Protein AF-A0A0D7K8J4-F1 (afdb_monomer)

Foldseek 3Di:
DDDDQADQDPVRDGHDGHCCVVDPVNCVVVVVLQVVQVVVVVVCVVVVHPDHDDSDDLPDDDPPDQRADDDDPPDDPVSVVVSVVVSVVSVVVVVVVVVVVVVVVVVVVVVVVVVVVVVVVVPPDDDDDDDDDDDDDDDPPPDPPDPPPPPPPLDADDQDPLLVVLQVVLVVLVVVLVVLVVVLVVLVVVLVVLVVVDDDPVSVVCVVVVHCVVVNVVSVVSNVVSVVVNVVSVVSNVVSVCSNPPPVSVVSPVVNVVSVVSNVVSVVVVVVVVVVVVVVVVVVVVVVVVVVVVVVVVVVVPDPPVPDPPDDPDDDDDDDDDDDDDDD

pLDDT: mean 75.07, std 19.04, range [29.12, 97.19]

Mean predicted aligned error: 21.55 Å

Nearest PDB structures (foldseek):
  8v8i-assembly2_D  TM=3.110E-01  e=3.290E+00  Homo sapiens
  7nyw-assembly1_B  TM=2.814E-01  e=3.111E+00  Photorhabdus thracensis
  8tsb-assembly1_B  TM=3.064E-01  e=8.032E+00  Homo sapiens

Radius of gyration: 43.73 Å; Cα contacts (8 Å, |Δi|>4): 121; chains: 1; bounding box: 112×52×141 Å

Solvent-accessible surface area (backbone atoms only — not comparable to full-atom values): 20068 Å² total; per-residue (Å²): 140,89,79,76,59,38,49,65,51,96,84,70,46,78,52,65,76,52,58,63,77,74,43,85,84,69,45,47,66,54,53,51,40,44,53,52,26,48,57,51,33,58,50,24,56,76,66,73,43,96,64,79,64,75,67,72,59,90,84,61,83,54,89,97,59,83,92,61,78,85,74,62,90,85,55,54,73,67,60,47,51,54,52,49,54,51,38,51,50,51,53,54,51,51,53,49,52,53,55,50,51,52,50,50,55,50,50,53,50,50,48,53,52,49,53,53,52,55,57,58,69,68,76,72,81,82,89,84,88,88,84,86,86,89,82,91,79,93,71,81,80,74,73,80,72,70,78,72,75,73,74,67,90,67,75,69,66,82,83,54,68,67,21,53,53,35,38,50,54,47,55,52,46,52,52,52,53,53,55,46,48,59,52,48,52,54,50,50,52,52,47,53,52,48,63,75,66,56,81,49,72,67,58,55,54,37,23,77,75,66,50,61,36,74,60,52,53,52,49,54,50,51,51,51,55,45,53,55,50,53,54,51,50,53,52,49,51,53,52,46,50,52,65,74,64,31,65,68,47,51,51,31,31,52,51,41,50,52,41,53,52,50,41,49,53,41,52,52,50,53,50,52,51,52,52,52,51,51,56,49,54,51,51,54,49,53,52,50,54,50,51,52,48,53,51,51,53,54,55,70,64,53,69,85,66,84,80,70,79,94,76,82,92,74,89,80,84,90,82,80,88,77,91,76,91,79,89,132

Organism: NCBI:txid80878

Structure (mmCIF, N/CA/C/O backbone):
data_AF-A0A0D7K8J4-F1
#
_entry.id   AF-A0A0D7K8J4-F1
#
loop_
_atom_site.group_PDB
_atom_site.id
_atom_site.type_symbol
_atom_site.label_atom_id
_atom_site.label_alt_id
_atom_site.label_comp_id
_atom_site.label_asym_id
_atom_site.label_entity_id
_atom_site.label_seq_id
_atom_site.pdbx_PDB_ins_code
_atom_site.Cartn_x
_atom_site.Cartn_y
_atom_site.Cartn_z
_atom_site.occupancy
_atom_site.B_iso_or_equiv
_atom_site.auth_seq_id
_atom_site.auth_comp_id
_atom_site.auth_asym_id
_atom_site.auth_atom_id
_atom_site.pdbx_PDB_model_num
ATOM 1 N N . MET A 1 1 ? -28.763 -17.098 -3.602 1.00 65.25 1 MET A N 1
ATOM 2 C CA . MET A 1 1 ? -29.305 -18.442 -3.880 1.00 65.25 1 MET A CA 1
ATOM 3 C C . MET A 1 1 ? -29.470 -19.141 -2.540 1.00 65.25 1 MET A C 1
ATOM 5 O O . MET A 1 1 ? -28.524 -19.111 -1.764 1.00 65.25 1 MET A O 1
ATOM 9 N N . MET A 1 2 ? -30.666 -19.636 -2.218 1.00 73.56 2 MET A N 1
ATOM 10 C CA . MET A 1 2 ? -30.912 -20.382 -0.978 1.00 73.56 2 MET A CA 1
ATOM 11 C C . MET A 1 2 ? -31.016 -21.869 -1.315 1.00 73.56 2 MET A C 1
ATOM 13 O O . MET A 1 2 ? -31.672 -22.220 -2.290 1.00 73.56 2 MET A O 1
ATOM 17 N N . PHE A 1 3 ? -30.357 -22.717 -0.528 1.00 78.19 3 PHE A N 1
ATOM 18 C CA . PHE A 1 3 ? -30.375 -24.173 -0.683 1.00 78.19 3 PHE A CA 1
ATOM 19 C C . PHE A 1 3 ? -30.774 -24.827 0.640 1.00 78.19 3 PHE A C 1
ATOM 21 O O . PHE A 1 3 ? -30.519 -24.287 1.720 1.00 78.19 3 PHE A O 1
ATOM 28 N N . THR A 1 4 ? -31.396 -25.998 0.559 1.00 79.94 4 THR A N 1
ATOM 29 C CA . THR A 1 4 ? -31.784 -26.786 1.729 1.00 79.94 4 THR A CA 1
ATOM 30 C C . THR A 1 4 ? -30.551 -27.470 2.321 1.00 79.94 4 THR A C 1
ATOM 32 O O . THR A 1 4 ? -29.681 -27.956 1.607 1.00 79.94 4 THR A O 1
ATOM 35 N N . THR A 1 5 ? -30.462 -27.537 3.651 1.00 78.31 5 THR A N 1
ATOM 36 C CA . THR A 1 5 ? -29.349 -28.215 4.357 1.00 78.31 5 THR A CA 1
ATOM 37 C C . THR A 1 5 ? -29.649 -29.688 4.653 1.00 78.31 5 THR A C 1
ATOM 39 O O . THR A 1 5 ? -29.036 -30.301 5.527 1.00 78.31 5 THR A O 1
ATOM 42 N N . ARG A 1 6 ? -30.647 -30.247 3.969 1.00 82.25 6 ARG A N 1
ATOM 43 C CA . ARG A 1 6 ? -31.167 -31.602 4.152 1.00 82.25 6 ARG A CA 1
ATOM 44 C C . ARG A 1 6 ? -31.341 -32.241 2.786 1.00 82.25 6 ARG A C 1
ATOM 46 O O . ARG A 1 6 ? -31.735 -31.548 1.845 1.00 82.25 6 ARG A O 1
ATOM 53 N N . THR A 1 7 ? -31.093 -33.545 2.710 1.00 82.81 7 THR A N 1
ATOM 54 C CA . THR A 1 7 ? -31.496 -34.336 1.545 1.00 82.81 7 THR A CA 1
ATOM 55 C C . THR A 1 7 ? -33.009 -34.291 1.420 1.00 82.81 7 THR A C 1
ATOM 57 O O . THR A 1 7 ? -33.712 -34.377 2.427 1.00 82.81 7 THR A O 1
ATOM 60 N N . VAL A 1 8 ? -33.494 -34.157 0.196 1.00 84.75 8 VAL A N 1
ATOM 61 C CA . VAL A 1 8 ? -34.905 -34.332 -0.130 1.00 84.75 8 VAL A CA 1
ATOM 62 C C . VAL A 1 8 ? -34.990 -35.658 -0.865 1.00 84.75 8 VAL A C 1
ATOM 64 O O . VAL A 1 8 ? -34.231 -35.872 -1.811 1.00 84.75 8 VAL A O 1
ATOM 67 N N . ASP A 1 9 ? -35.800 -36.578 -0.357 1.00 84.56 9 ASP A N 1
ATOM 68 C CA . ASP A 1 9 ? -36.033 -37.847 -1.040 1.00 84.56 9 ASP A CA 1
ATOM 69 C C . ASP A 1 9 ? -36.968 -37.669 -2.246 1.00 84.56 9 ASP A C 1
ATOM 71 O O . ASP A 1 9 ? -37.453 -36.573 -2.537 1.00 84.56 9 ASP A O 1
ATOM 75 N N . ILE A 1 10 ? -37.179 -38.758 -2.987 1.00 84.81 10 ILE A N 1
ATOM 76 C CA . ILE A 1 10 ? -38.013 -38.777 -4.198 1.00 84.81 10 ILE A CA 1
ATOM 77 C C . ILE A 1 10 ? -39.462 -38.364 -3.883 1.00 84.81 10 ILE A C 1
ATOM 79 O O . ILE A 1 10 ? -40.134 -37.797 -4.742 1.00 84.81 10 ILE A O 1
ATOM 83 N N . ASP A 1 11 ? -39.900 -38.558 -2.639 1.00 88.12 11 ASP A N 1
ATOM 84 C CA . ASP A 1 11 ? -41.241 -38.226 -2.160 1.00 88.12 11 ASP A CA 1
ATOM 85 C C . ASP A 1 11 ? -41.347 -36.780 -1.633 1.00 88.12 11 ASP A C 1
ATOM 87 O O . ASP A 1 11 ? -42.395 -36.363 -1.138 1.00 88.12 11 ASP A O 1
ATOM 91 N N . GLY A 1 12 ? -40.276 -35.982 -1.737 1.00 83.00 12 GLY A N 1
ATOM 92 C CA . GLY A 1 12 ? -40.260 -34.578 -1.319 1.00 83.00 12 GLY A CA 1
ATOM 93 C C . GLY A 1 12 ? -40.086 -34.366 0.189 1.00 83.00 12 GLY A C 1
ATOM 94 O O . GLY A 1 12 ? -40.229 -33.241 0.675 1.00 83.00 12 GLY A O 1
ATOM 95 N N . THR A 1 13 ? -39.757 -35.413 0.944 1.00 89.19 13 THR A N 1
ATOM 96 C CA . THR A 1 13 ? -39.602 -35.364 2.398 1.00 89.19 13 THR A CA 1
ATOM 97 C C . THR A 1 13 ? -38.176 -34.981 2.789 1.00 89.19 13 THR A C 1
ATOM 99 O O . THR A 1 13 ? -37.178 -35.430 2.221 1.00 89.19 13 THR A O 1
ATOM 102 N N . PHE A 1 14 ? -38.060 -34.118 3.801 1.00 86.44 14 PHE A N 1
ATOM 103 C CA . PHE A 1 14 ? -36.768 -33.678 4.316 1.00 86.44 14 PHE A CA 1
ATOM 104 C C . PHE A 1 14 ? -36.113 -34.744 5.197 1.00 86.44 14 PHE A C 1
ATOM 106 O O . PHE A 1 14 ? -36.534 -34.996 6.326 1.00 86.44 14 PHE A O 1
ATOM 113 N N . GLY A 1 15 ? -35.004 -35.292 4.713 1.00 82.81 15 GLY A N 1
ATOM 114 C CA . GLY A 1 15 ? -34.166 -36.241 5.429 1.00 82.81 15 GLY A CA 1
ATOM 115 C C . GLY A 1 15 ? -33.233 -35.608 6.471 1.00 82.81 15 GLY A C 1
ATOM 116 O O . GLY A 1 15 ? -33.445 -34.511 7.015 1.00 82.81 15 GLY A O 1
ATOM 117 N N . LYS A 1 16 ? -32.157 -36.338 6.788 1.00 84.06 16 LYS A N 1
ATOM 118 C CA . LYS A 1 16 ? -31.150 -35.922 7.777 1.00 84.06 16 LYS A CA 1
ATOM 119 C C . LYS A 1 16 ? -30.432 -34.645 7.327 1.00 84.06 16 LYS A C 1
ATOM 121 O O . LYS A 1 16 ? -30.237 -34.400 6.138 1.00 84.06 16 LYS A O 1
ATOM 126 N N . LYS A 1 17 ? -30.013 -33.829 8.301 1.00 81.31 17 LYS A N 1
ATOM 127 C CA . LYS A 1 17 ? -29.204 -32.634 8.029 1.00 81.31 17 LYS A CA 1
ATOM 128 C C . LYS A 1 17 ? -27.842 -33.057 7.485 1.00 81.31 17 LYS A C 1
ATOM 130 O O . LYS A 1 17 ? -27.096 -33.767 8.156 1.00 81.31 17 LYS A O 1
ATOM 135 N N . THR A 1 18 ? -27.512 -32.575 6.299 1.00 72.38 18 THR A N 1
ATOM 136 C CA . THR A 1 18 ? -26.221 -32.775 5.653 1.00 72.38 18 THR A CA 1
ATOM 137 C C . THR A 1 18 ? -25.320 -31.594 5.991 1.00 72.38 18 THR A C 1
ATOM 139 O O . THR A 1 18 ? -25.562 -30.477 5.543 1.00 72.38 18 THR A O 1
ATOM 142 N N . ARG A 1 19 ? -24.262 -31.823 6.777 1.00 69.44 19 ARG A N 1
ATOM 143 C CA . ARG A 1 19 ? -23.233 -30.811 7.104 1.00 69.44 19 ARG A CA 1
ATOM 144 C C . ARG A 1 19 ? -22.179 -30.641 5.997 1.00 69.44 19 ARG A C 1
ATOM 146 O O . ARG A 1 19 ? -21.094 -30.138 6.254 1.00 69.44 19 ARG A O 1
ATOM 153 N N . ILE A 1 20 ? -22.498 -31.061 4.772 1.00 70.75 20 ILE A N 1
ATOM 154 C CA . ILE A 1 20 ? -21.570 -31.159 3.631 1.00 70.75 20 ILE A CA 1
ATOM 155 C C . ILE A 1 20 ? -20.926 -29.799 3.307 1.00 70.75 20 ILE A C 1
ATOM 157 O O . ILE A 1 20 ? -19.736 -29.742 3.016 1.00 70.75 20 ILE A O 1
ATOM 161 N N . LEU A 1 21 ? -21.690 -28.707 3.439 1.00 68.25 21 LEU A N 1
ATOM 162 C CA . LEU A 1 21 ? -21.214 -27.330 3.247 1.00 68.25 21 LEU A CA 1
ATOM 163 C C . LEU A 1 21 ? -20.837 -26.606 4.556 1.00 68.25 21 LEU A C 1
ATOM 165 O O . LEU A 1 21 ? -20.261 -25.523 4.493 1.00 68.25 21 LEU A O 1
ATOM 169 N N . ASP A 1 22 ? -21.165 -27.177 5.724 1.00 66.25 22 ASP A N 1
ATOM 170 C CA . ASP A 1 22 ? -20.894 -26.572 7.042 1.00 66.25 22 ASP A CA 1
ATOM 171 C C . ASP A 1 22 ? -19.438 -26.817 7.488 1.00 66.25 22 ASP A C 1
ATOM 173 O O . ASP A 1 22 ? -18.880 -26.035 8.259 1.00 66.25 22 ASP A O 1
ATOM 177 N N . ASP A 1 23 ? -18.808 -27.901 7.024 1.00 65.19 23 ASP A N 1
ATOM 178 C CA . ASP A 1 23 ? -17.438 -28.248 7.395 1.00 65.19 23 ASP A CA 1
ATOM 179 C C . ASP A 1 23 ? -16.428 -27.685 6.384 1.00 65.19 23 ASP A C 1
ATOM 181 O O . ASP A 1 23 ? -16.258 -28.193 5.278 1.00 65.19 23 ASP A O 1
ATOM 185 N N . MET A 1 24 ? -15.707 -26.634 6.780 1.00 58.91 24 MET A N 1
ATOM 186 C CA . MET A 1 24 ? -14.664 -26.014 5.953 1.00 58.91 24 MET A CA 1
ATOM 187 C C . MET A 1 24 ? -13.520 -26.971 5.571 1.00 58.91 24 MET A C 1
ATOM 189 O O . MET A 1 24 ? -12.735 -26.636 4.683 1.00 58.91 24 MET A O 1
ATOM 193 N N . LYS A 1 25 ? -13.403 -28.141 6.215 1.00 59.56 25 LYS A N 1
ATOM 194 C CA . LYS A 1 25 ? -12.359 -29.136 5.935 1.00 59.56 25 LYS A CA 1
ATOM 195 C C . LYS A 1 25 ? -12.707 -30.101 4.801 1.00 59.56 25 LYS A C 1
ATOM 197 O O . LYS A 1 25 ? -11.795 -30.742 4.290 1.00 59.56 25 LYS A O 1
ATOM 202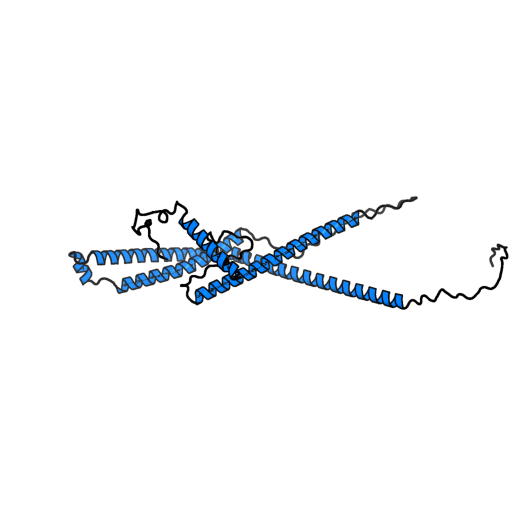 N N . THR A 1 26 ? -13.972 -30.205 4.384 1.00 70.19 26 THR A N 1
ATOM 203 C CA . THR A 1 26 ? -14.385 -31.146 3.319 1.00 70.19 26 THR A CA 1
ATOM 204 C C . THR A 1 26 ? -13.957 -30.690 1.927 1.00 70.19 26 THR A C 1
ATOM 206 O O . THR A 1 26 ? -13.861 -31.503 1.018 1.00 70.19 26 THR A O 1
ATOM 209 N N . GLY A 1 27 ? -13.694 -29.392 1.739 1.00 75.19 27 GLY A N 1
ATOM 210 C CA . GLY A 1 27 ? -13.348 -28.824 0.433 1.00 75.19 27 GLY A CA 1
ATOM 211 C C . GLY A 1 27 ? -14.547 -28.607 -0.498 1.00 75.19 27 GLY A C 1
ATOM 212 O O . GLY A 1 27 ? -14.388 -28.001 -1.551 1.00 75.19 27 GLY A O 1
ATOM 213 N N . GLU A 1 28 ? -15.764 -28.979 -0.101 1.00 81.12 28 GLU A N 1
ATOM 214 C CA . GLU A 1 28 ? -16.968 -28.867 -0.942 1.00 81.12 28 GLU A CA 1
ATOM 215 C C . GLU A 1 28 ? -17.303 -27.419 -1.325 1.00 81.12 28 GLU A C 1
ATOM 217 O O . GLU A 1 28 ? -17.691 -27.121 -2.452 1.00 81.12 28 GLU A O 1
ATOM 222 N N . VAL A 1 29 ? -17.055 -26.469 -0.420 1.00 79.88 29 VAL A N 1
ATOM 223 C CA . VAL A 1 29 ? -17.196 -25.033 -0.716 1.00 79.88 29 VAL A CA 1
ATOM 224 C C . VAL A 1 29 ? -16.171 -24.566 -1.758 1.00 79.88 29 VAL A C 1
ATOM 226 O O . VAL A 1 29 ? -16.444 -23.629 -2.509 1.00 79.88 29 VAL A O 1
ATOM 229 N N . LYS A 1 30 ? -14.987 -25.187 -1.808 1.00 82.00 30 LYS A N 1
ATOM 230 C CA . LYS A 1 30 ? -13.973 -24.910 -2.834 1.00 82.00 30 LYS A CA 1
ATOM 231 C C . LYS A 1 30 ? -14.426 -25.491 -4.178 1.00 82.00 30 LYS A C 1
ATOM 233 O O . LYS A 1 30 ? -14.474 -24.738 -5.146 1.00 82.00 30 LYS A O 1
ATOM 238 N N . ASN A 1 31 ? -14.870 -26.749 -4.200 1.00 84.50 31 ASN A N 1
ATOM 239 C CA . ASN A 1 31 ? -15.411 -27.408 -5.395 1.00 84.50 31 ASN A CA 1
ATOM 240 C C . ASN A 1 31 ? -16.589 -26.622 -5.991 1.00 84.50 31 ASN A C 1
ATOM 242 O O . ASN A 1 31 ? -16.652 -26.403 -7.198 1.00 84.50 31 ASN A O 1
ATOM 246 N N . LEU A 1 32 ? -17.490 -26.119 -5.140 1.00 84.81 32 LEU A N 1
ATOM 247 C CA . LEU A 1 32 ? -18.612 -25.286 -5.568 1.00 84.81 32 LEU A CA 1
ATOM 248 C C . LEU A 1 32 ? -18.143 -23.977 -6.223 1.00 84.81 32 LEU A C 1
ATOM 250 O O . LEU A 1 32 ? -18.691 -23.576 -7.247 1.00 84.81 32 LEU A O 1
ATOM 254 N N . ARG A 1 33 ? -17.124 -23.306 -5.665 1.00 84.19 33 ARG A N 1
ATOM 255 C CA . ARG A 1 33 ? -16.562 -22.085 -6.274 1.00 84.19 33 ARG A CA 1
ATOM 256 C C . ARG A 1 33 ? -15.931 -22.371 -7.631 1.00 84.19 33 ARG A C 1
ATOM 258 O O . ARG A 1 33 ? -16.138 -21.592 -8.557 1.00 84.19 33 ARG A O 1
ATOM 265 N N . GLU A 1 34 ? -15.184 -23.463 -7.746 1.00 88.06 34 GLU A N 1
ATOM 266 C CA . GLU A 1 34 ? -14.554 -23.884 -9.001 1.00 88.06 34 GLU A CA 1
ATOM 267 C C . GLU A 1 34 ? -15.601 -24.226 -10.066 1.00 88.06 34 GLU A C 1
ATOM 269 O O . GLU A 1 34 ? -15.500 -23.744 -11.193 1.00 88.06 34 GLU A O 1
ATOM 274 N N . ALA A 1 35 ? -16.657 -24.956 -9.696 1.00 87.81 35 ALA A N 1
ATOM 275 C CA . ALA A 1 35 ? -17.764 -25.280 -10.593 1.00 87.81 35 ALA A CA 1
ATOM 276 C C . ALA A 1 35 ? -18.491 -24.024 -11.095 1.00 87.81 35 ALA A C 1
ATOM 278 O O . ALA A 1 35 ? -18.776 -23.908 -12.286 1.00 87.81 35 ALA A O 1
ATOM 279 N N . VAL A 1 36 ? -18.746 -23.052 -10.213 1.00 88.62 36 VAL A N 1
ATOM 280 C CA . VAL A 1 36 ? -19.342 -21.767 -10.609 1.00 88.62 36 VAL A CA 1
ATOM 281 C C . VAL A 1 36 ? -18.420 -21.001 -11.559 1.00 88.62 36 VAL A C 1
ATOM 283 O O . VAL A 1 36 ? -18.899 -20.498 -12.571 1.00 88.62 36 VAL A O 1
ATOM 286 N N . CYS A 1 37 ? -17.112 -20.934 -11.281 1.00 88.06 37 CYS A N 1
ATOM 287 C CA . CYS A 1 37 ? -16.160 -20.269 -12.179 1.00 88.06 37 CYS A CA 1
ATOM 288 C C . CYS A 1 37 ? -16.139 -20.932 -13.558 1.00 88.06 37 CYS A C 1
ATOM 290 O O . CYS A 1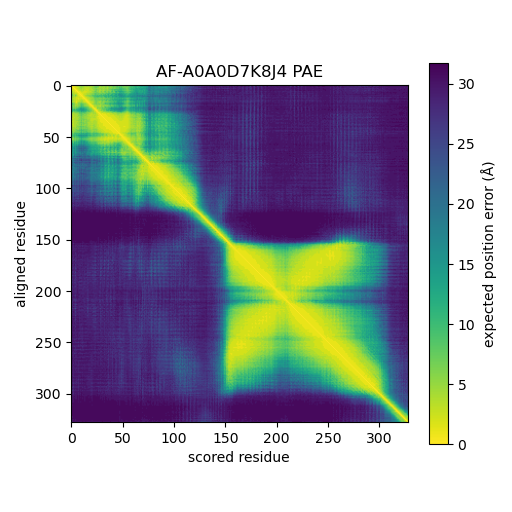 37 ? -16.195 -20.230 -14.561 1.00 88.06 37 CYS A O 1
ATOM 292 N N . LYS A 1 38 ? -16.144 -22.270 -13.609 1.00 89.81 38 LYS A N 1
ATOM 293 C CA . LYS A 1 38 ? -16.218 -23.023 -14.864 1.00 89.81 38 LYS A CA 1
ATOM 294 C C . LYS A 1 38 ? -17.468 -22.660 -15.668 1.00 89.81 38 LYS A C 1
ATOM 296 O O . LYS A 1 38 ? -17.340 -22.270 -16.816 1.00 89.81 38 LYS A O 1
ATOM 301 N N . ILE A 1 39 ? -18.653 -22.694 -15.053 1.00 90.25 39 ILE A N 1
ATOM 302 C CA . ILE A 1 39 ? -19.913 -22.338 -15.732 1.00 90.25 39 ILE A CA 1
ATOM 303 C C . ILE A 1 39 ? -19.868 -20.903 -16.278 1.00 90.25 39 ILE A C 1
ATOM 305 O O . ILE A 1 39 ? -20.310 -20.650 -17.397 1.00 90.25 39 ILE A O 1
ATOM 309 N N . VAL A 1 40 ? -19.337 -19.958 -15.497 1.00 88.62 40 VAL A N 1
ATOM 310 C CA . VAL A 1 40 ? -19.216 -18.555 -15.918 1.00 88.62 40 VAL A CA 1
ATOM 311 C C . VAL A 1 40 ? -18.256 -18.411 -17.098 1.00 88.62 40 VAL A C 1
ATOM 313 O O . VAL A 1 40 ? -18.587 -17.704 -18.046 1.00 88.62 40 VAL A O 1
ATOM 316 N N . ASN A 1 41 ? -17.110 -19.091 -17.069 1.00 87.62 41 ASN A N 1
ATOM 317 C CA . ASN A 1 41 ? -16.123 -19.039 -18.147 1.00 87.62 41 ASN A CA 1
ATOM 318 C C . ASN A 1 41 ? -16.633 -19.735 -19.417 1.00 87.62 41 ASN A C 1
ATOM 320 O O . ASN A 1 41 ? -16.523 -19.159 -20.493 1.00 87.62 41 ASN A O 1
ATOM 324 N N . ASP A 1 42 ? -17.288 -20.894 -19.293 1.00 88.44 42 ASP A N 1
ATOM 325 C CA . ASP A 1 42 ? -17.928 -21.594 -20.416 1.00 88.44 42 ASP A CA 1
ATOM 326 C C . ASP A 1 42 ? -18.976 -20.694 -21.100 1.00 88.44 42 ASP A C 1
ATOM 328 O O . ASP A 1 42 ? -19.158 -20.723 -22.318 1.00 88.44 42 ASP A O 1
ATOM 332 N N . HIS A 1 43 ? -19.701 -19.882 -20.321 1.00 88.19 43 HIS A N 1
ATOM 333 C CA . HIS A 1 43 ? -20.638 -18.894 -20.857 1.00 88.19 43 HIS A CA 1
ATOM 334 C C . HIS A 1 43 ? -19.928 -17.691 -21.484 1.00 88.19 43 HIS A C 1
ATOM 336 O O . HIS A 1 43 ? -20.366 -17.226 -22.534 1.00 88.19 43 HIS A O 1
ATOM 342 N N . ALA A 1 44 ? -18.858 -17.187 -20.867 1.00 81.69 44 ALA A N 1
ATOM 343 C CA . ALA A 1 44 ? -18.065 -16.087 -21.408 1.00 81.69 44 ALA A CA 1
ATOM 344 C C . ALA A 1 44 ? -17.465 -16.459 -22.774 1.00 81.69 44 ALA A C 1
ATOM 346 O O . ALA A 1 44 ? -17.618 -15.694 -23.722 1.00 81.69 44 ALA A O 1
ATOM 347 N N . GLU A 1 45 ? -16.900 -17.660 -22.906 1.00 82.44 45 GLU A N 1
ATOM 348 C CA . GLU A 1 45 ? -16.333 -18.178 -24.156 1.00 82.44 45 GLU A CA 1
ATOM 349 C C . GLU A 1 45 ? -17.396 -18.317 -25.253 1.00 82.44 45 GLU A C 1
ATOM 351 O O . GLU A 1 45 ? -17.222 -17.801 -26.356 1.00 82.44 45 GLU A O 1
ATOM 356 N N . LYS A 1 46 ? -18.554 -18.918 -24.940 1.00 86.56 46 LYS A N 1
ATOM 357 C CA . LYS A 1 46 ? -19.681 -19.029 -25.887 1.00 86.56 46 LYS A CA 1
ATOM 358 C C . LYS A 1 46 ? -20.191 -17.677 -26.386 1.00 86.56 46 LYS A C 1
ATOM 360 O O . LYS A 1 46 ? -20.739 -17.601 -27.481 1.00 86.56 46 LYS A O 1
ATOM 365 N N . LEU A 1 47 ? -20.052 -16.632 -25.574 1.00 84.56 47 LEU A N 1
ATOM 366 C CA . LEU A 1 47 ? -20.471 -15.269 -25.897 1.00 84.56 47 LEU A CA 1
ATOM 367 C C . LEU A 1 47 ? -19.339 -14.422 -26.500 1.00 84.56 47 LEU A C 1
ATOM 369 O O . LEU A 1 47 ? -19.562 -13.242 -26.766 1.00 84.56 47 LEU A O 1
ATOM 373 N N . GLY A 1 48 ? -18.144 -14.990 -26.704 1.00 77.50 48 GLY A N 1
ATOM 374 C CA . GLY A 1 48 ? -16.975 -14.266 -27.209 1.00 77.50 48 GLY A CA 1
ATOM 375 C C . GLY A 1 48 ? -16.506 -13.152 -26.270 1.00 77.50 48 GLY A C 1
ATOM 376 O O . GLY A 1 48 ? -16.103 -12.088 -26.727 1.00 77.50 48 GLY A O 1
ATOM 377 N N . SER A 1 49 ? -16.641 -13.347 -24.957 1.00 72.81 49 SER A N 1
ATOM 378 C CA . SER A 1 49 ? -16.273 -12.360 -23.947 1.00 72.81 49 SER A CA 1
ATOM 379 C C . SER A 1 49 ? -14.867 -12.607 -23.403 1.00 72.81 49 SER A C 1
ATOM 381 O O . SER A 1 49 ? -14.563 -13.696 -22.929 1.00 72.81 49 SER A O 1
ATOM 383 N N . ASP A 1 50 ? -14.037 -11.563 -23.387 1.00 70.19 50 ASP A N 1
ATOM 384 C CA . ASP A 1 50 ? -12.611 -11.646 -23.028 1.00 70.19 50 ASP A CA 1
ATOM 385 C C . ASP A 1 50 ? -12.326 -11.698 -21.511 1.00 70.19 50 ASP A C 1
ATOM 387 O O . ASP A 1 50 ? -11.184 -11.506 -21.081 1.00 70.19 50 ASP A O 1
ATOM 391 N N . PHE A 1 51 ? -13.346 -11.862 -20.659 1.00 74.81 51 PHE A N 1
ATOM 392 C CA . PHE A 1 51 ? -13.145 -11.924 -19.209 1.00 74.81 51 PHE A CA 1
ATOM 393 C C . PHE A 1 51 ? -13.131 -13.365 -18.701 1.00 74.81 51 PHE A C 1
ATOM 395 O O . PHE A 1 51 ? -13.906 -14.211 -19.135 1.00 74.81 51 PHE A O 1
ATOM 402 N N . TYR A 1 52 ? -12.272 -13.609 -17.713 1.00 81.12 52 TYR A N 1
ATOM 403 C CA . TYR A 1 52 ? -12.094 -14.907 -17.075 1.00 81.12 52 TYR A CA 1
ATOM 404 C C . TYR A 1 52 ? -12.214 -14.768 -15.559 1.00 81.12 52 TYR A C 1
ATOM 406 O O . TYR A 1 52 ? -11.668 -13.835 -14.961 1.00 81.12 52 TYR A O 1
ATOM 414 N N . VAL A 1 53 ? -12.914 -15.704 -14.925 1.00 83.31 53 VAL A N 1
ATOM 415 C CA . VAL A 1 53 ? -13.104 -15.753 -13.474 1.00 83.31 53 VAL A CA 1
ATOM 416 C C . VAL A 1 53 ? -12.363 -16.952 -12.893 1.00 83.31 53 VAL A C 1
ATOM 418 O O . VAL A 1 53 ? -12.482 -18.076 -13.377 1.00 83.31 53 VAL A O 1
ATOM 421 N N . TYR A 1 54 ? -11.613 -16.714 -11.817 1.00 83.50 54 TYR A N 1
ATOM 422 C CA . TYR A 1 54 ? -10.822 -17.730 -11.130 1.00 83.50 54 TYR A CA 1
ATOM 423 C C . TYR A 1 54 ? -11.217 -17.856 -9.656 1.00 83.50 54 TYR A C 1
ATOM 425 O O . TYR A 1 54 ? -11.410 -16.854 -8.967 1.00 83.50 54 TYR A O 1
ATOM 433 N N . ALA A 1 55 ? -11.308 -19.095 -9.167 1.00 79.00 55 ALA A N 1
ATOM 434 C CA . ALA A 1 55 ? -11.739 -19.410 -7.803 1.00 79.00 55 ALA A CA 1
ATOM 435 C C . ALA A 1 55 ? -10.628 -19.284 -6.740 1.00 79.00 55 ALA A C 1
ATOM 437 O O . ALA A 1 55 ? -10.931 -19.289 -5.543 1.00 79.00 55 ALA A O 1
ATOM 438 N N . GLY A 1 56 ? -9.357 -19.225 -7.154 1.00 74.69 56 GLY A N 1
ATOM 439 C CA . GLY A 1 56 ? -8.204 -19.179 -6.252 1.00 74.69 56 GLY A CA 1
ATOM 440 C C . GLY A 1 56 ? -7.838 -17.771 -5.777 1.00 74.69 56 GLY A C 1
ATOM 441 O O . GLY A 1 56 ? -8.658 -16.850 -5.768 1.00 74.69 56 GLY A O 1
ATOM 442 N N . LYS A 1 57 ? -6.601 -17.600 -5.303 1.00 69.12 57 LYS A N 1
ATOM 443 C CA . LYS A 1 57 ? -6.136 -16.319 -4.754 1.00 69.12 57 LYS A CA 1
ATOM 444 C C . LYS A 1 57 ? -5.641 -15.414 -5.875 1.00 69.12 57 LYS A C 1
ATOM 446 O O . LYS A 1 57 ? -5.114 -15.872 -6.876 1.00 69.12 57 LYS A O 1
ATOM 451 N N . PHE A 1 58 ? -5.700 -14.103 -5.648 1.00 60.00 58 PHE A N 1
ATOM 452 C CA . PHE A 1 58 ? -5.168 -13.105 -6.587 1.00 60.00 58 PHE A CA 1
ATOM 453 C C . PHE A 1 58 ? -3.649 -13.231 -6.829 1.00 60.00 58 PHE A C 1
ATOM 455 O O . PHE A 1 58 ? -3.137 -12.734 -7.825 1.00 60.00 58 PHE A O 1
ATOM 462 N N . ALA A 1 59 ? -2.925 -13.872 -5.906 1.00 61.09 59 ALA A N 1
ATOM 463 C CA . ALA A 1 59 ? -1.495 -14.144 -6.049 1.00 61.09 59 ALA A CA 1
ATOM 464 C C . ALA A 1 59 ? -1.192 -15.265 -7.059 1.00 61.09 59 ALA A C 1
ATOM 466 O O . ALA A 1 59 ? -0.059 -15.363 -7.528 1.00 61.09 59 ALA A O 1
ATOM 467 N N . ASP A 1 60 ? -2.183 -16.093 -7.391 1.00 65.56 60 ASP A N 1
ATOM 468 C CA . ASP A 1 60 ? -2.013 -17.209 -8.309 1.00 65.56 60 ASP A CA 1
ATOM 469 C C . ASP A 1 60 ? -2.019 -16.648 -9.738 1.00 65.56 60 ASP A C 1
ATOM 471 O O . ASP A 1 60 ? -3.026 -16.125 -10.223 1.00 65.56 60 ASP A O 1
ATOM 475 N N . LYS A 1 61 ? -0.864 -16.698 -10.406 1.00 61.69 61 LYS A N 1
ATOM 476 C CA . LYS A 1 61 ? -0.734 -16.255 -11.795 1.00 61.69 61 LYS A CA 1
ATOM 477 C C . LYS A 1 61 ? -1.281 -17.336 -12.718 1.00 61.69 61 LYS A C 1
ATOM 479 O O . LYS A 1 61 ? -0.809 -18.467 -12.676 1.00 61.69 61 LYS A O 1
ATOM 484 N N . ILE A 1 62 ? -2.224 -16.962 -13.574 1.00 66.06 62 ILE A N 1
ATOM 485 C CA . ILE A 1 62 ? -2.681 -17.803 -14.680 1.00 66.06 62 ILE A CA 1
ATOM 486 C C . ILE A 1 62 ? -2.013 -17.277 -15.941 1.00 66.06 62 ILE A C 1
ATOM 488 O O . ILE A 1 62 ? -2.096 -16.086 -16.250 1.00 66.06 62 ILE A O 1
ATOM 492 N N . GLU A 1 63 ? -1.307 -18.157 -16.638 1.00 63.38 63 GLU A N 1
ATOM 493 C CA . GLU A 1 63 ? -0.629 -17.825 -17.884 1.00 63.38 63 GLU A CA 1
ATOM 494 C C . GLU A 1 63 ? -1.637 -17.290 -18.918 1.00 63.38 63 GLU A C 1
ATOM 496 O O . GLU A 1 63 ? -2.769 -17.767 -19.009 1.00 63.38 63 GLU A O 1
ATOM 501 N N . GLY A 1 64 ? -1.268 -16.221 -19.629 1.00 66.50 64 GLY A N 1
ATOM 502 C CA . GLY A 1 64 ? -2.135 -15.558 -20.613 1.00 66.50 64 GLY A CA 1
ATOM 503 C C . GLY A 1 64 ? -3.258 -14.672 -20.050 1.00 66.50 64 GLY A C 1
ATOM 504 O O . GLY A 1 64 ? -3.949 -14.027 -20.833 1.00 66.50 64 GLY A O 1
ATOM 505 N N . HIS A 1 65 ? -3.437 -14.577 -18.726 1.00 66.88 65 HIS A N 1
ATOM 506 C CA . HIS A 1 65 ? -4.541 -13.822 -18.120 1.00 66.88 65 HIS A CA 1
ATOM 507 C C . HIS A 1 65 ? -4.061 -12.587 -17.349 1.00 66.88 65 HIS A C 1
ATOM 509 O O . HIS A 1 65 ? -3.069 -12.626 -16.619 1.00 66.88 65 HIS A O 1
ATOM 515 N N . ILE A 1 66 ? -4.801 -11.478 -17.470 1.00 68.81 66 ILE A N 1
ATOM 516 C CA . ILE A 1 66 ? -4.509 -10.228 -16.757 1.00 68.81 66 ILE A CA 1
ATOM 517 C C . ILE A 1 66 ? -5.335 -10.186 -15.464 1.00 68.81 66 ILE A C 1
ATOM 519 O O . ILE A 1 66 ? -6.559 -10.041 -15.533 1.00 68.81 66 ILE A O 1
ATOM 523 N N . PRO A 1 67 ? -4.709 -10.278 -14.277 1.00 67.88 67 PRO A N 1
ATOM 524 C CA . PRO A 1 67 ? -5.438 -10.256 -13.019 1.00 67.88 67 PRO A CA 1
ATOM 525 C C . PRO A 1 67 ? -6.000 -8.853 -12.759 1.00 67.88 67 PRO A C 1
ATOM 527 O O . PRO A 1 67 ? -5.271 -7.901 -12.480 1.00 67.88 67 PRO A O 1
ATOM 530 N N . THR A 1 68 ? -7.323 -8.721 -12.837 1.00 69.00 68 THR A N 1
ATOM 531 C CA . THR A 1 68 ? -8.045 -7.475 -12.546 1.00 69.00 68 THR A CA 1
ATOM 532 C C . THR A 1 68 ? -8.719 -7.537 -11.182 1.00 69.00 68 THR A C 1
ATOM 534 O O . THR A 1 68 ? -9.257 -8.574 -10.791 1.00 69.00 68 THR A O 1
ATOM 537 N N . LYS A 1 69 ? -8.743 -6.423 -10.447 1.00 70.44 69 LYS A N 1
ATOM 538 C CA . LYS A 1 69 ? -9.473 -6.348 -9.178 1.00 70.44 69 LYS A CA 1
ATOM 539 C C . LYS A 1 69 ? -10.980 -6.418 -9.421 1.00 70.44 69 LYS A C 1
ATOM 541 O O . LYS A 1 69 ? -11.512 -5.675 -10.247 1.00 70.44 69 LYS A O 1
ATOM 546 N N . HIS A 1 70 ? -11.655 -7.268 -8.649 1.00 71.50 70 HIS A N 1
ATOM 547 C CA . HIS A 1 70 ? -13.112 -7.364 -8.624 1.00 71.50 70 HIS A CA 1
ATOM 548 C C . HIS A 1 70 ? -13.743 -6.054 -8.129 1.00 71.50 70 HIS A C 1
ATOM 550 O O . HIS A 1 70 ? -13.305 -5.486 -7.126 1.00 71.50 70 HIS A O 1
ATOM 556 N N . ILE A 1 71 ? -14.804 -5.608 -8.806 1.00 68.75 71 ILE A N 1
ATOM 557 C CA . ILE A 1 71 ? -15.605 -4.446 -8.415 1.00 68.75 71 ILE A CA 1
ATOM 558 C C . ILE A 1 71 ? -16.910 -4.957 -7.787 1.00 68.75 71 ILE A C 1
ATOM 560 O O . ILE A 1 71 ? -17.757 -5.485 -8.506 1.00 68.75 71 ILE A O 1
ATOM 564 N N . PRO A 1 72 ? -17.118 -4.800 -6.467 1.00 64.81 72 PRO A N 1
ATOM 565 C CA . PRO A 1 72 ? -18.361 -5.214 -5.827 1.00 64.81 72 PRO A CA 1
ATOM 566 C C . PRO A 1 72 ? -19.579 -4.500 -6.420 1.00 64.81 72 PRO A C 1
ATOM 568 O O . PRO A 1 72 ? -19.558 -3.289 -6.634 1.00 64.81 72 PRO A O 1
ATOM 571 N N . ILE A 1 73 ? -20.687 -5.224 -6.595 1.00 58.56 73 ILE A N 1
ATOM 572 C CA . ILE A 1 73 ? -21.953 -4.661 -7.104 1.00 58.56 73 ILE A CA 1
ATOM 573 C C . ILE A 1 73 ? -22.488 -3.549 -6.178 1.00 58.56 73 ILE A C 1
ATOM 575 O O . ILE A 1 73 ? -23.170 -2.634 -6.625 1.00 58.56 73 ILE A O 1
ATOM 579 N N . GLN A 1 74 ? -22.130 -3.557 -4.896 1.00 64.88 74 GLN A N 1
ATOM 580 C CA . GLN A 1 74 ? -22.526 -2.516 -3.938 1.00 64.88 74 GLN A CA 1
ATOM 581 C C . GLN A 1 74 ? -21.557 -1.322 -3.883 1.00 64.88 74 GLN A C 1
ATOM 583 O O . GLN A 1 74 ? -21.772 -0.393 -3.111 1.00 64.88 74 GLN A O 1
ATOM 588 N N . ALA A 1 75 ? -20.477 -1.326 -4.671 1.00 67.06 75 ALA A N 1
ATOM 589 C CA . ALA A 1 75 ? -19.490 -0.256 -4.630 1.00 67.06 75 ALA A CA 1
ATOM 590 C C . ALA A 1 75 ? -20.057 1.072 -5.153 1.00 67.06 75 ALA A C 1
ATOM 592 O O . ALA A 1 75 ? -20.665 1.116 -6.228 1.00 67.06 75 ALA A O 1
ATOM 593 N N . GLY A 1 76 ? -19.792 2.154 -4.412 1.00 70.56 76 GLY A N 1
ATOM 594 C CA . GLY A 1 76 ? -20.126 3.522 -4.807 1.00 70.56 76 GLY A CA 1
ATOM 595 C C . GLY A 1 76 ? -19.401 3.962 -6.084 1.00 70.56 76 GLY A C 1
ATOM 596 O O . GLY A 1 76 ? -18.345 3.430 -6.434 1.00 70.56 76 GLY A O 1
ATOM 597 N N . LYS A 1 77 ? -19.973 4.947 -6.786 1.00 78.94 77 LYS A N 1
ATOM 598 C CA . LYS A 1 77 ? -19.536 5.403 -8.121 1.00 78.94 77 LYS A CA 1
ATOM 599 C C . LYS A 1 77 ? -18.041 5.748 -8.190 1.00 78.94 77 LYS A C 1
ATOM 601 O O . LYS A 1 77 ? -17.371 5.356 -9.141 1.00 78.94 77 LYS A O 1
ATOM 606 N N . GLU A 1 78 ? -17.509 6.406 -7.162 1.00 75.12 78 GLU A N 1
ATOM 607 C CA . GLU A 1 78 ? -16.095 6.800 -7.084 1.00 75.12 78 GLU A CA 1
ATOM 608 C C . GLU A 1 78 ? -15.154 5.600 -6.931 1.00 75.12 78 GLU A C 1
ATOM 610 O O . GLU A 1 78 ? -14.155 5.493 -7.641 1.00 75.12 78 GLU A O 1
ATOM 615 N N . TYR A 1 79 ? -15.507 4.636 -6.074 1.00 71.81 79 TYR A N 1
ATOM 616 C CA . TYR A 1 79 ? -14.723 3.411 -5.903 1.00 71.81 79 TYR A CA 1
ATOM 617 C C . TYR A 1 79 ? -14.699 2.578 -7.189 1.00 71.81 79 TYR A C 1
ATOM 619 O O . TYR A 1 79 ? -13.657 2.055 -7.580 1.00 71.81 79 TYR A O 1
ATOM 627 N N . ARG A 1 80 ? -15.836 2.497 -7.894 1.00 71.69 80 ARG A N 1
ATOM 628 C CA . ARG A 1 80 ? -15.907 1.827 -9.199 1.00 71.69 80 ARG A CA 1
ATOM 629 C C . ARG A 1 80 ? -14.988 2.489 -10.224 1.00 71.69 80 ARG A C 1
ATOM 631 O O . ARG A 1 80 ? -14.265 1.777 -10.917 1.00 71.69 80 ARG A O 1
ATOM 638 N N . ALA A 1 81 ? -14.981 3.820 -10.298 1.00 73.31 81 ALA A N 1
ATOM 639 C CA . ALA A 1 81 ? -14.110 4.559 -11.210 1.00 73.31 81 ALA A CA 1
ATOM 640 C C . ALA A 1 81 ? -12.622 4.331 -10.890 1.00 73.31 81 ALA A C 1
ATOM 642 O O . ALA A 1 81 ? -11.843 4.036 -11.795 1.00 73.31 81 ALA A O 1
ATOM 643 N N . ALA A 1 82 ? -12.244 4.366 -9.609 1.00 74.31 82 ALA A N 1
ATOM 644 C CA . ALA A 1 82 ? -10.866 4.144 -9.171 1.00 74.31 82 ALA A CA 1
ATOM 645 C C . ALA A 1 82 ? -10.356 2.730 -9.503 1.00 74.31 82 ALA A C 1
ATOM 647 O O . ALA A 1 82 ? -9.257 2.574 -10.037 1.00 74.31 82 ALA A O 1
ATOM 648 N N . ILE A 1 83 ? -11.157 1.691 -9.239 1.00 75.62 83 ILE A N 1
ATOM 649 C CA . ILE A 1 83 ? -10.771 0.309 -9.563 1.00 75.62 83 ILE A CA 1
ATOM 650 C C . ILE A 1 83 ? -10.742 0.079 -11.078 1.00 75.62 83 ILE A C 1
ATOM 652 O O . ILE A 1 83 ? -9.853 -0.612 -11.570 1.00 75.62 83 ILE A O 1
ATOM 656 N N . THR A 1 84 ? -11.659 0.693 -11.829 1.00 77.75 84 THR A N 1
ATOM 657 C CA . THR A 1 84 ? -11.649 0.626 -13.299 1.00 77.75 84 THR A CA 1
ATOM 658 C C . THR A 1 84 ? -10.373 1.250 -13.860 1.00 77.75 84 THR A C 1
ATOM 660 O O . THR A 1 84 ? -9.684 0.603 -14.641 1.00 77.75 84 THR A O 1
ATOM 663 N N . ALA A 1 85 ? -9.995 2.448 -13.399 1.00 78.25 85 ALA A N 1
ATOM 664 C CA . ALA A 1 85 ? -8.752 3.105 -13.804 1.00 78.25 85 ALA A CA 1
ATOM 665 C C . ALA A 1 85 ? -7.512 2.264 -13.456 1.00 78.25 85 ALA A C 1
ATOM 667 O O . ALA A 1 85 ? -6.617 2.110 -14.287 1.00 78.25 85 ALA A O 1
ATOM 668 N N . GLN A 1 86 ? -7.488 1.655 -12.264 1.00 78.50 86 GLN A N 1
ATOM 669 C CA . GLN A 1 86 ? -6.411 0.752 -11.864 1.00 78.50 86 GLN A CA 1
ATOM 670 C C . GLN A 1 86 ? -6.327 -0.480 -12.781 1.00 78.50 86 GLN A C 1
ATOM 672 O O . GLN A 1 86 ? -5.239 -0.840 -13.222 1.00 78.50 86 GLN A O 1
ATOM 677 N N . ASN A 1 87 ? -7.457 -1.111 -13.108 1.00 79.25 87 ASN A N 1
ATOM 678 C CA . ASN A 1 87 ? -7.490 -2.261 -14.013 1.00 79.25 87 ASN A CA 1
ATOM 679 C C . ASN A 1 87 ? -7.028 -1.884 -15.433 1.00 79.25 87 ASN A C 1
ATOM 681 O O . ASN A 1 87 ? -6.301 -2.654 -16.059 1.00 79.25 87 ASN A O 1
ATOM 685 N N . THR A 1 88 ? -7.381 -0.692 -15.925 1.00 78.75 88 THR A N 1
ATOM 686 C CA . THR A 1 88 ? -6.899 -0.176 -17.217 1.00 78.75 88 THR A CA 1
ATOM 687 C C . THR A 1 88 ? -5.384 0.030 -17.214 1.00 78.75 88 THR A C 1
ATOM 689 O O . THR A 1 88 ? -4.711 -0.394 -18.150 1.00 78.75 88 THR A O 1
ATOM 692 N N . GLN A 1 89 ? -4.821 0.603 -16.145 1.00 75.88 89 GLN A N 1
ATOM 693 C CA . GLN A 1 89 ? -3.368 0.757 -16.008 1.00 75.88 89 GLN A CA 1
ATOM 694 C C . GLN A 1 89 ? -2.642 -0.591 -15.969 1.00 75.88 89 GLN A C 1
ATOM 696 O O . GLN A 1 89 ? -1.609 -0.742 -16.614 1.00 75.88 89 GLN A O 1
ATOM 701 N N . VAL A 1 90 ? -3.194 -1.586 -15.265 1.00 76.81 90 VAL A N 1
ATOM 702 C CA . VAL A 1 90 ? -2.628 -2.945 -15.224 1.00 76.81 90 VAL A CA 1
ATOM 703 C C . VAL A 1 90 ? -2.622 -3.578 -16.619 1.00 76.81 90 VAL A C 1
ATOM 705 O O . VAL A 1 90 ? -1.608 -4.156 -17.005 1.00 76.81 90 VAL A O 1
ATOM 708 N N . LYS A 1 91 ? -3.699 -3.417 -17.404 1.00 73.75 91 LYS A N 1
ATOM 709 C CA . LYS A 1 91 ? -3.753 -3.889 -18.799 1.00 73.75 91 LYS A CA 1
ATOM 710 C C . LYS A 1 91 ? -2.681 -3.236 -19.676 1.00 73.75 91 LYS A C 1
ATOM 712 O O . LYS A 1 91 ? -1.962 -3.944 -20.375 1.00 73.75 91 LYS A O 1
ATOM 717 N N . ILE A 1 92 ? -2.545 -1.910 -19.605 1.00 74.25 92 ILE A N 1
ATOM 718 C CA . ILE A 1 92 ? -1.540 -1.161 -20.378 1.00 74.25 92 ILE A CA 1
ATOM 719 C C . ILE A 1 92 ? -0.122 -1.590 -19.980 1.00 74.25 92 ILE A C 1
ATOM 721 O O . ILE A 1 92 ? 0.712 -1.858 -20.840 1.00 74.25 92 ILE A O 1
ATOM 725 N N . HIS A 1 93 ? 0.155 -1.704 -18.679 1.00 73.31 93 HIS A N 1
ATOM 726 C CA . HIS A 1 93 ? 1.479 -2.078 -18.191 1.00 73.31 93 HIS A CA 1
ATOM 727 C C . HIS A 1 93 ? 1.880 -3.495 -18.623 1.00 73.31 93 HIS A C 1
ATOM 729 O O . HIS A 1 93 ? 3.006 -3.698 -19.069 1.00 73.31 93 HIS A O 1
ATOM 735 N N . LEU A 1 94 ? 0.963 -4.466 -18.560 1.00 67.69 94 LEU A N 1
ATOM 736 C CA . LEU A 1 94 ? 1.222 -5.837 -19.016 1.00 67.69 94 LEU A CA 1
ATOM 737 C C . LEU A 1 94 ? 1.437 -5.932 -20.530 1.00 67.69 94 LEU A C 1
ATOM 739 O O . LEU A 1 94 ? 2.341 -6.650 -20.952 1.00 67.69 94 LEU A O 1
ATOM 743 N N . ALA A 1 95 ? 0.672 -5.185 -21.335 1.00 71.19 95 ALA A N 1
ATOM 744 C CA . ALA A 1 95 ? 0.899 -5.107 -22.779 1.00 71.19 95 ALA A CA 1
ATOM 745 C C . ALA A 1 95 ? 2.297 -4.550 -23.092 1.00 71.19 95 ALA A C 1
ATOM 747 O O . ALA A 1 95 ? 3.028 -5.115 -23.905 1.00 71.19 95 ALA A O 1
ATOM 748 N N . ASN A 1 96 ? 2.723 -3.511 -22.370 1.00 72.56 96 ASN A N 1
ATOM 749 C CA . ASN A 1 96 ? 4.072 -2.972 -22.506 1.00 72.56 96 ASN A CA 1
ATOM 750 C C . ASN A 1 96 ? 5.128 -4.015 -22.112 1.00 72.56 96 ASN A C 1
ATOM 752 O O . ASN A 1 96 ? 6.047 -4.251 -22.886 1.00 72.56 96 ASN A O 1
ATOM 756 N N . VAL A 1 97 ? 4.980 -4.707 -20.977 1.00 70.94 97 VAL A N 1
ATOM 757 C CA . VAL A 1 97 ? 5.918 -5.769 -20.558 1.00 70.94 97 VAL A CA 1
ATOM 758 C C . VAL A 1 97 ? 6.018 -6.891 -21.599 1.00 70.94 97 VAL A C 1
ATOM 760 O O . VAL A 1 97 ? 7.121 -7.354 -21.875 1.00 70.94 97 VAL A O 1
ATOM 763 N N . ALA A 1 98 ? 4.904 -7.308 -22.207 1.00 67.75 98 ALA A N 1
ATOM 764 C CA . ALA A 1 98 ? 4.918 -8.306 -23.276 1.00 67.75 98 ALA A CA 1
ATOM 765 C C . ALA A 1 98 ? 5.703 -7.812 -24.503 1.00 67.75 98 ALA A C 1
ATOM 767 O O . ALA A 1 98 ? 6.586 -8.515 -24.985 1.00 67.75 98 ALA A O 1
ATOM 768 N N . THR A 1 99 ? 5.469 -6.572 -24.950 1.00 71.75 99 THR A N 1
ATOM 769 C CA . THR A 1 99 ? 6.239 -5.993 -26.068 1.00 71.75 99 THR A CA 1
ATOM 770 C C . THR A 1 99 ? 7.720 -5.796 -25.733 1.00 71.75 99 THR A C 1
ATOM 772 O O . THR A 1 99 ? 8.565 -5.947 -26.611 1.00 71.75 99 THR A O 1
ATOM 775 N N . HIS A 1 100 ? 8.062 -5.495 -24.477 1.00 70.12 100 HIS A N 1
ATOM 776 C CA . HIS A 1 100 ? 9.450 -5.404 -24.024 1.00 70.12 100 HIS A CA 1
ATOM 777 C C . HIS A 1 100 ? 10.146 -6.766 -24.037 1.00 70.12 100 HIS A C 1
ATOM 779 O O . HIS A 1 100 ? 11.257 -6.849 -24.546 1.00 70.12 100 HIS A O 1
ATOM 785 N N . LYS A 1 101 ? 9.481 -7.831 -23.576 1.00 71.44 101 LYS A N 1
ATOM 786 C CA . LYS A 1 101 ? 10.022 -9.198 -23.648 1.00 71.44 101 LYS A CA 1
ATOM 787 C C . LYS A 1 101 ? 10.225 -9.681 -25.082 1.00 71.44 101 LYS A C 1
ATOM 789 O O . LYS A 1 101 ? 11.225 -10.328 -25.369 1.00 71.44 101 LYS A O 1
ATOM 794 N N . GLU A 1 102 ? 9.298 -9.362 -25.985 1.00 75.06 102 GLU A N 1
ATOM 795 C CA . GLU A 1 102 ? 9.441 -9.696 -27.407 1.00 75.06 102 GLU A CA 1
ATOM 796 C C . GLU A 1 102 ? 10.662 -8.985 -28.011 1.00 75.06 102 GLU A C 1
ATOM 798 O O . GLU A 1 102 ? 11.465 -9.600 -28.709 1.00 75.06 102 GLU A O 1
ATOM 803 N N . LYS A 1 103 ? 10.844 -7.699 -27.677 1.00 75.06 103 LYS A N 1
ATOM 804 C CA . LYS A 1 103 ? 12.012 -6.910 -28.090 1.00 75.06 103 LYS A CA 1
ATOM 805 C C . LYS A 1 103 ? 13.314 -7.441 -27.495 1.00 75.06 103 LYS A C 1
ATOM 807 O O . LYS A 1 103 ? 14.299 -7.492 -28.216 1.00 75.06 103 LYS A O 1
ATOM 812 N N . GLU A 1 104 ? 13.332 -7.850 -26.225 1.00 75.06 104 GLU A N 1
ATOM 813 C CA . GLU A 1 104 ? 14.499 -8.491 -25.596 1.00 75.06 104 GLU A CA 1
ATOM 814 C C . GLU A 1 104 ? 14.880 -9.779 -26.329 1.00 75.06 104 GLU A C 1
ATOM 816 O O . GLU A 1 104 ? 16.035 -9.948 -26.702 1.00 75.06 104 GLU A O 1
ATOM 821 N N . LYS A 1 105 ? 13.900 -10.634 -26.636 1.00 80.25 105 LYS A N 1
ATOM 822 C CA . LYS A 1 105 ? 14.127 -11.886 -27.366 1.00 80.25 105 LYS A CA 1
ATOM 823 C C . LYS A 1 105 ? 14.646 -11.656 -28.792 1.00 80.25 105 LYS A C 1
ATOM 825 O O . LYS A 1 105 ? 15.475 -12.422 -29.277 1.00 80.25 105 LYS A O 1
ATOM 830 N N . GLN A 1 106 ? 14.177 -10.604 -29.467 1.00 77.81 106 GLN A N 1
ATOM 831 C CA . GLN A 1 106 ? 14.707 -10.189 -30.772 1.00 77.81 106 GLN A CA 1
ATOM 832 C C . GLN A 1 106 ? 16.159 -9.706 -30.660 1.00 77.81 106 GLN A C 1
ATOM 834 O O . GLN A 1 106 ? 16.994 -10.104 -31.466 1.00 77.81 106 GLN A O 1
ATOM 839 N N . LEU A 1 107 ? 16.473 -8.920 -29.628 1.00 81.38 107 LEU A N 1
ATOM 840 C CA . LEU A 1 107 ? 17.822 -8.414 -29.364 1.00 81.38 107 LEU A CA 1
ATOM 841 C C . LEU A 1 107 ? 18.808 -9.542 -29.027 1.00 81.38 107 LEU A C 1
ATOM 843 O O . LEU A 1 107 ? 19.938 -9.533 -29.507 1.00 81.38 107 LEU A O 1
ATOM 847 N N . GLU A 1 108 ? 18.377 -10.538 -28.250 1.00 78.25 108 GLU A N 1
ATOM 848 C CA . GLU A 1 108 ? 19.161 -11.747 -27.967 1.00 78.25 108 GLU A CA 1
ATOM 849 C C . GLU A 1 108 ? 19.437 -12.560 -29.241 1.00 78.25 108 GLU A C 1
ATOM 851 O O . GLU A 1 108 ? 20.555 -13.033 -29.445 1.00 78.25 108 GLU A O 1
ATOM 856 N N . ALA A 1 109 ? 18.449 -12.688 -30.134 1.00 81.19 109 ALA A N 1
ATOM 857 C CA . ALA A 1 109 ? 18.623 -13.378 -31.411 1.00 81.19 109 ALA A CA 1
ATOM 858 C C . ALA A 1 109 ? 19.569 -12.621 -32.364 1.00 81.19 109 ALA A C 1
ATOM 860 O O . ALA A 1 109 ? 20.367 -13.243 -33.069 1.00 81.19 109 ALA A O 1
ATOM 861 N N . GLU A 1 110 ? 19.506 -11.288 -32.378 1.00 76.94 110 GLU A N 1
ATOM 862 C CA . GLU A 1 110 ? 20.427 -10.441 -33.142 1.00 76.94 110 GLU A CA 1
ATOM 863 C C . GLU A 1 110 ? 21.858 -10.506 -32.600 1.00 76.94 110 GLU A C 1
ATOM 865 O O . GLU A 1 110 ? 22.790 -10.613 -33.397 1.00 76.94 110 GLU A O 1
ATOM 870 N N . LEU A 1 111 ? 22.044 -10.519 -31.275 1.00 77.88 111 LEU A N 1
ATOM 871 C CA . LEU A 1 111 ? 23.358 -10.709 -30.652 1.00 77.88 111 LEU A CA 1
ATOM 872 C C . LEU A 1 111 ? 23.965 -12.064 -31.017 1.00 77.88 111 LEU A C 1
ATOM 874 O O . LEU A 1 111 ? 25.103 -12.108 -31.472 1.00 77.88 111 LEU A O 1
ATOM 878 N N . LEU A 1 112 ? 23.191 -13.149 -30.924 1.00 77.88 112 LEU A N 1
ATOM 879 C CA . LEU A 1 112 ? 23.641 -14.480 -31.344 1.00 77.88 112 LEU A CA 1
ATOM 880 C C . LEU A 1 112 ? 24.040 -14.514 -32.825 1.00 77.88 112 LEU A C 1
ATOM 882 O O . LEU A 1 112 ? 25.047 -15.114 -33.198 1.00 77.88 112 LEU A O 1
ATOM 886 N N . LYS A 1 113 ? 23.270 -13.843 -33.688 1.00 78.38 113 LYS A N 1
ATOM 887 C CA . LYS A 1 113 ? 23.587 -13.740 -35.116 1.00 78.38 113 LYS A CA 1
AT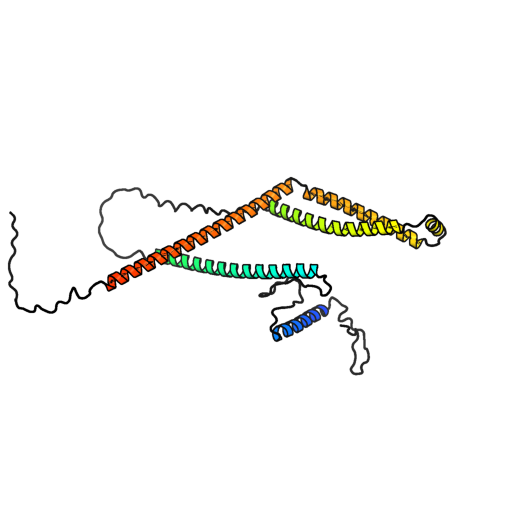OM 888 C C . LYS A 1 113 ? 24.858 -12.920 -35.363 1.00 78.38 113 LYS A C 1
ATOM 890 O O . LYS A 1 113 ? 25.647 -13.286 -36.233 1.00 78.38 113 LYS A O 1
ATOM 895 N N . ALA A 1 114 ? 25.067 -11.840 -34.612 1.00 74.88 114 ALA A N 1
ATOM 896 C CA . ALA A 1 114 ? 26.262 -11.006 -34.696 1.00 74.88 114 ALA A CA 1
ATOM 897 C C . ALA A 1 114 ? 27.517 -11.739 -34.190 1.00 74.88 114 ALA A C 1
ATOM 899 O O . ALA A 1 114 ? 28.561 -11.669 -34.836 1.00 74.88 114 ALA A O 1
ATOM 900 N N . GLU A 1 115 ? 27.411 -12.499 -33.097 1.00 71.88 115 GLU A N 1
ATOM 901 C CA . GLU A 1 115 ? 28.492 -13.346 -32.577 1.00 71.88 115 GLU A CA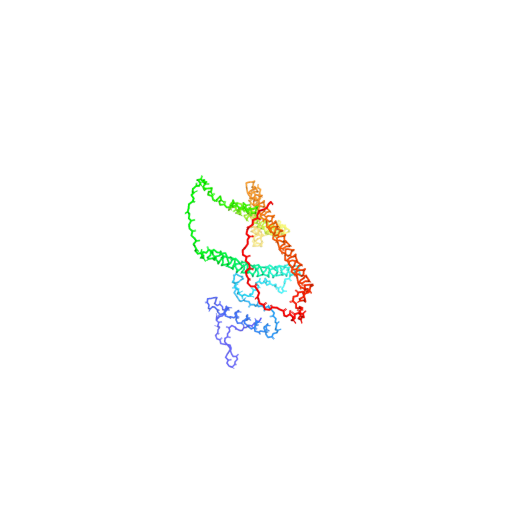 1
ATOM 902 C C . GLU A 1 115 ? 28.892 -14.436 -33.581 1.00 71.88 115 GLU A C 1
ATOM 904 O O . GLU A 1 115 ? 30.079 -14.611 -33.857 1.00 71.88 115 GLU A O 1
ATOM 909 N N . LEU A 1 116 ? 27.917 -15.107 -34.207 1.00 71.69 116 LEU A N 1
ATOM 910 C CA . LEU A 1 116 ? 28.180 -16.100 -35.257 1.00 71.69 116 LEU A CA 1
ATOM 911 C C . LEU A 1 116 ? 28.803 -15.478 -36.517 1.00 71.69 116 LEU A C 1
ATOM 913 O O . LEU A 1 116 ? 29.707 -16.064 -37.108 1.00 71.69 116 LEU A O 1
ATOM 917 N N . SER A 1 117 ? 28.359 -14.282 -36.911 1.00 65.69 117 SER A N 1
ATOM 918 C CA . SER A 1 117 ? 28.953 -13.508 -38.012 1.00 65.69 117 SER A CA 1
ATOM 919 C C . SER A 1 117 ? 30.411 -13.133 -37.722 1.00 65.69 117 SER A C 1
ATOM 921 O O . SER A 1 117 ? 31.273 -13.260 -38.590 1.00 65.69 117 SER A O 1
ATOM 923 N N . ASN A 1 118 ? 30.717 -12.714 -36.494 1.00 65.50 118 ASN A N 1
ATOM 924 C CA . ASN A 1 118 ? 32.078 -12.356 -36.101 1.00 65.50 118 ASN A CA 1
ATOM 925 C C . ASN A 1 118 ? 33.008 -13.575 -36.026 1.00 65.50 118 ASN A C 1
ATOM 927 O O . ASN A 1 118 ? 34.170 -13.460 -36.406 1.00 65.50 118 ASN A O 1
ATOM 931 N N . ALA A 1 119 ? 32.504 -14.741 -35.610 1.00 58.03 119 ALA A N 1
ATOM 932 C CA . ALA A 1 119 ? 33.263 -15.992 -35.646 1.00 58.03 119 ALA A CA 1
ATOM 933 C C . ALA A 1 119 ? 33.594 -16.439 -37.086 1.00 58.03 119 ALA A C 1
ATOM 935 O O . ALA A 1 119 ? 34.705 -16.882 -37.354 1.00 58.03 119 ALA A O 1
ATOM 936 N N . LEU A 1 120 ? 32.666 -16.255 -38.033 1.00 53.09 120 LEU A N 1
ATOM 937 C CA . LEU A 1 120 ? 32.853 -16.595 -39.453 1.00 53.09 120 LEU A CA 1
ATOM 938 C C . LEU A 1 120 ? 33.860 -15.691 -40.185 1.00 53.09 120 LEU A C 1
ATOM 940 O O . LEU A 1 120 ? 34.517 -16.140 -41.120 1.00 53.09 120 LEU A O 1
ATOM 944 N N . ASN A 1 121 ? 34.011 -14.438 -39.751 1.00 50.53 121 ASN A N 1
ATOM 945 C CA . ASN A 1 121 ? 34.966 -13.492 -40.338 1.00 50.53 121 ASN A CA 1
ATOM 946 C C . ASN A 1 121 ? 36.412 -13.675 -39.833 1.00 50.53 121 ASN A C 1
ATOM 948 O O . ASN A 1 121 ? 37.321 -13.055 -40.381 1.00 50.53 121 ASN A O 1
ATOM 952 N N . LEU A 1 122 ? 36.639 -14.510 -38.812 1.00 47.03 122 LEU A N 1
ATOM 953 C CA . LEU A 1 122 ? 37.974 -14.829 -38.286 1.00 47.03 122 LEU A CA 1
ATOM 954 C C . LEU A 1 122 ? 38.632 -16.027 -38.995 1.00 47.03 122 LEU A C 1
ATOM 956 O O . LEU A 1 122 ? 39.854 -16.049 -39.114 1.00 47.03 122 LEU A O 1
ATOM 960 N N . ASP A 1 123 ? 37.848 -16.967 -39.532 1.00 42.72 123 ASP A N 1
ATOM 961 C CA . ASP A 1 123 ? 38.359 -18.195 -40.174 1.00 42.72 123 ASP A CA 1
ATOM 962 C C . ASP A 1 123 ? 38.638 -18.059 -41.689 1.00 42.72 123 ASP A C 1
ATOM 964 O O . ASP A 1 123 ? 39.140 -18.989 -42.318 1.00 42.72 123 ASP A O 1
ATOM 968 N N . ALA A 1 124 ? 38.341 -16.911 -42.310 1.00 41.00 124 ALA A N 1
ATOM 969 C CA . ALA A 1 124 ? 38.406 -16.742 -43.770 1.00 41.00 124 ALA A CA 1
ATOM 970 C C . ALA A 1 124 ? 39.705 -16.102 -44.311 1.00 41.00 124 ALA A C 1
ATOM 972 O O . ALA A 1 124 ? 39.762 -15.735 -45.485 1.00 41.00 124 ALA A O 1
ATOM 973 N N . THR A 1 125 ? 40.761 -15.977 -43.501 1.00 42.97 125 THR A N 1
ATOM 974 C CA . THR A 1 125 ? 42.040 -15.381 -43.940 1.00 42.97 125 THR A CA 1
ATOM 975 C C . THR A 1 125 ? 43.236 -16.265 -43.623 1.00 42.97 125 THR A C 1
ATOM 977 O O . THR A 1 125 ? 44.109 -15.885 -42.860 1.00 42.97 125 THR A O 1
ATOM 980 N N . GLU A 1 126 ? 43.317 -17.433 -44.255 1.00 42.72 126 GLU A N 1
ATOM 981 C CA . GLU A 1 126 ? 44.603 -18.103 -44.477 1.00 42.72 126 GLU A CA 1
ATOM 982 C C . GLU A 1 126 ? 44.471 -19.144 -45.595 1.00 42.72 126 GLU A C 1
ATOM 984 O O . GLU A 1 126 ? 43.895 -20.206 -45.382 1.00 42.72 126 GLU A O 1
ATOM 989 N N . SER A 1 127 ? 44.976 -18.828 -46.799 1.00 38.25 127 SER A N 1
ATOM 990 C CA . SER A 1 127 ? 45.650 -19.768 -47.722 1.00 38.25 127 SER A CA 1
ATOM 991 C C . SER A 1 127 ? 45.847 -19.173 -49.124 1.00 38.25 127 SER A C 1
ATOM 993 O O . SER A 1 127 ? 44.980 -19.283 -49.982 1.00 38.25 127 SER A O 1
ATOM 995 N N . THR A 1 128 ? 47.041 -18.638 -49.397 1.00 30.81 128 THR A N 1
ATOM 996 C CA . THR A 1 128 ? 47.744 -18.903 -50.671 1.00 30.81 128 THR A CA 1
ATOM 997 C C . THR A 1 128 ? 49.258 -18.778 -50.445 1.00 30.81 128 THR A C 1
ATOM 999 O O . THR A 1 128 ? 49.669 -17.839 -49.763 1.00 30.81 128 THR A O 1
ATOM 1002 N N . PRO A 1 129 ? 50.094 -19.712 -50.945 1.00 45.56 129 PRO A N 1
ATOM 1003 C CA . PRO A 1 129 ? 51.504 -19.796 -50.572 1.00 45.56 129 PRO A CA 1
ATOM 1004 C C . PRO A 1 129 ? 52.460 -19.146 -51.589 1.00 45.56 129 PRO A C 1
ATOM 1006 O O . PRO A 1 129 ? 52.137 -19.028 -52.771 1.00 45.56 129 PRO A O 1
ATOM 1009 N N . SER A 1 130 ? 53.696 -18.932 -51.109 1.00 29.58 130 SER A N 1
ATOM 1010 C CA . SER A 1 130 ? 54.988 -18.890 -51.836 1.00 29.58 130 SER A CA 1
ATOM 1011 C C . SER A 1 130 ? 55.605 -17.493 -52.089 1.00 29.58 130 SER A C 1
ATOM 1013 O O . SER A 1 130 ? 54.877 -16.507 -52.168 1.00 29.58 130 SER A O 1
ATOM 1015 N N . PRO A 1 131 ? 56.938 -17.383 -52.281 1.00 49.06 131 PRO A N 1
ATOM 1016 C CA . PRO A 1 131 ? 57.992 -17.666 -51.296 1.00 49.06 131 PRO A CA 1
ATOM 1017 C C . PRO A 1 131 ? 59.033 -16.515 -51.183 1.00 49.06 131 PRO A C 1
ATOM 1019 O O . PRO A 1 131 ? 58.961 -15.511 -51.883 1.00 49.06 131 PRO A O 1
ATOM 1022 N N . ASP A 1 132 ? 60.028 -16.735 -50.318 1.00 31.58 132 ASP A N 1
ATOM 1023 C CA . ASP A 1 132 ? 61.342 -16.071 -50.220 1.00 31.58 132 ASP A CA 1
ATOM 1024 C C . ASP A 1 132 ? 61.474 -14.745 -49.435 1.00 31.58 132 ASP A C 1
ATOM 1026 O O . ASP A 1 132 ? 61.247 -13.632 -49.901 1.00 31.58 132 ASP A O 1
ATOM 1030 N N . THR A 1 133 ? 61.974 -14.895 -48.201 1.00 34.84 133 THR A N 1
ATOM 1031 C CA . THR A 1 133 ? 62.731 -13.882 -47.429 1.00 34.84 133 THR A CA 1
ATOM 1032 C C . THR A 1 133 ? 64.196 -13.860 -47.918 1.00 34.84 133 THR A C 1
ATOM 1034 O O . THR A 1 133 ? 64.626 -14.884 -48.453 1.00 34.84 133 THR A O 1
ATOM 1037 N N . PRO A 1 134 ? 65.033 -12.804 -47.718 1.00 41.84 134 PRO A N 1
ATOM 1038 C CA . PRO A 1 134 ? 65.275 -12.082 -46.446 1.00 41.84 134 PRO A CA 1
ATOM 1039 C C . PRO A 1 134 ? 65.385 -10.535 -46.633 1.00 41.84 134 PRO A C 1
ATOM 1041 O O . PRO A 1 134 ? 65.474 -10.051 -47.749 1.00 41.84 134 PRO A O 1
ATOM 1044 N N . LYS A 1 135 ? 65.398 -9.631 -45.640 1.00 29.12 135 LYS A N 1
ATOM 1045 C CA . LYS A 1 135 ? 66.276 -9.553 -44.462 1.00 29.12 135 LYS A CA 1
ATOM 1046 C C . LYS A 1 135 ? 65.832 -8.365 -43.570 1.00 29.12 135 LYS A C 1
ATOM 1048 O O . LYS A 1 135 ? 65.844 -7.223 -44.009 1.00 29.12 135 LYS A O 1
ATOM 1053 N N . SER A 1 136 ? 65.436 -8.677 -42.335 1.00 36.84 136 SER A N 1
ATOM 1054 C CA . SER A 1 136 ? 65.568 -7.907 -41.079 1.00 36.84 136 SER A CA 1
ATOM 1055 C C . SER A 1 136 ? 65.665 -6.365 -41.100 1.00 36.84 136 SER A C 1
ATOM 1057 O O . SER A 1 136 ? 66.737 -5.818 -41.355 1.00 36.84 136 SER A O 1
ATOM 1059 N N . VAL A 1 137 ? 64.621 -5.700 -40.585 1.00 31.72 137 VAL A N 1
ATOM 1060 C CA . VAL A 1 137 ? 64.760 -4.531 -39.696 1.00 31.72 137 VAL A CA 1
ATOM 1061 C C . VAL A 1 137 ? 63.848 -4.745 -38.488 1.00 31.72 137 VAL A C 1
ATOM 1063 O O . VAL A 1 137 ? 62.645 -4.958 -38.614 1.00 31.72 137 VAL A O 1
ATOM 1066 N N . GLU A 1 138 ? 64.465 -4.741 -37.315 1.00 39.16 138 GLU A N 1
ATOM 1067 C CA . GLU A 1 138 ? 63.870 -4.946 -36.001 1.00 39.16 138 GLU A CA 1
ATOM 1068 C C . GLU A 1 138 ? 62.986 -3.740 -35.631 1.00 39.16 138 GLU A C 1
ATOM 1070 O O . GLU A 1 138 ? 63.436 -2.768 -35.028 1.00 39.16 138 GLU A O 1
ATOM 1075 N N . VAL A 1 139 ? 61.712 -3.769 -36.029 1.00 35.41 139 VAL A N 1
ATOM 1076 C CA . VAL A 1 139 ? 60.700 -2.830 -35.532 1.00 35.41 139 VAL A CA 1
ATOM 1077 C C . VAL A 1 139 ? 60.005 -3.502 -34.359 1.00 35.41 139 VAL A C 1
ATOM 1079 O O . VAL A 1 139 ? 59.293 -4.491 -34.530 1.00 35.41 139 VAL A O 1
ATOM 1082 N N . LYS A 1 140 ? 60.249 -2.974 -33.153 1.00 35.97 140 LYS A N 1
ATOM 1083 C CA . LYS A 1 140 ? 59.548 -3.347 -31.918 1.00 35.97 140 LYS A CA 1
ATOM 1084 C C . LYS A 1 140 ? 58.054 -3.485 -32.209 1.00 35.97 140 LYS A C 1
ATOM 1086 O O . LYS A 1 140 ? 57.392 -2.496 -32.519 1.00 35.97 140 LYS A O 1
ATOM 1091 N N . ARG A 1 141 ? 57.543 -4.714 -32.108 1.00 35.16 141 ARG A N 1
ATOM 1092 C CA . ARG A 1 141 ? 56.114 -5.025 -32.137 1.00 35.16 141 ARG A CA 1
ATOM 1093 C C . ARG A 1 141 ? 55.460 -4.244 -30.999 1.00 35.16 141 ARG A C 1
ATOM 1095 O O . ARG A 1 141 ? 55.585 -4.619 -29.838 1.00 35.16 141 ARG A O 1
ATOM 1102 N N . VAL A 1 142 ? 54.819 -3.131 -31.339 1.00 35.59 142 VAL A N 1
ATOM 1103 C CA . VAL A 1 142 ? 53.840 -2.490 -30.466 1.00 35.59 142 VAL A CA 1
ATOM 1104 C C . VAL A 1 142 ? 52.704 -3.495 -30.363 1.00 35.59 142 VAL A C 1
ATOM 1106 O O . VAL A 1 142 ? 52.045 -3.790 -31.361 1.00 35.59 142 VAL A O 1
ATOM 1109 N N . GLU A 1 143 ? 52.563 -4.115 -29.193 1.00 34.53 143 GLU A N 1
ATOM 1110 C CA . GLU A 1 143 ? 51.385 -4.916 -28.886 1.00 34.53 143 GLU A CA 1
ATOM 1111 C C . GLU A 1 143 ? 50.149 -4.054 -29.172 1.00 34.53 143 GLU A C 1
ATOM 1113 O O . GLU A 1 143 ? 50.134 -2.880 -28.784 1.00 34.53 143 GLU A O 1
ATOM 1118 N N . PRO A 1 144 ? 49.143 -4.577 -29.892 1.00 35.88 144 PRO A N 1
ATOM 1119 C CA . PRO A 1 144 ? 47.907 -3.846 -30.088 1.00 35.88 144 PRO A CA 1
ATOM 1120 C C . PRO A 1 144 ? 47.341 -3.553 -28.703 1.00 35.88 144 PRO A C 1
ATOM 1122 O O . PRO A 1 144 ? 46.984 -4.467 -27.960 1.00 35.88 144 PRO A O 1
ATOM 1125 N N . ILE A 1 145 ? 47.311 -2.268 -28.349 1.00 38.66 145 ILE A N 1
ATOM 1126 C CA . ILE A 1 145 ? 46.578 -1.785 -27.186 1.00 38.66 145 ILE A CA 1
ATOM 1127 C C . ILE A 1 145 ? 45.160 -2.339 -27.373 1.00 38.66 145 ILE A C 1
ATOM 1129 O O . ILE A 1 145 ? 44.557 -2.039 -28.412 1.00 38.66 145 ILE A O 1
ATOM 1133 N N . PRO A 1 146 ? 44.646 -3.188 -26.460 1.00 39.94 146 PRO A N 1
ATOM 1134 C CA . PRO A 1 146 ? 43.263 -3.633 -26.549 1.00 39.94 146 PRO A CA 1
ATOM 1135 C C . PRO A 1 146 ? 42.411 -2.371 -26.686 1.00 39.94 146 PRO A C 1
ATOM 1137 O O . PRO A 1 146 ? 42.709 -1.398 -25.983 1.00 39.94 146 PRO A O 1
ATOM 1140 N N . PRO A 1 147 ? 41.444 -2.323 -27.625 1.00 39.41 147 PRO A N 1
ATOM 1141 C CA . PRO A 1 147 ? 40.639 -1.128 -27.828 1.00 39.41 147 PRO A CA 1
ATOM 1142 C C . PRO A 1 147 ? 40.153 -0.701 -26.456 1.00 39.41 147 PRO A C 1
ATOM 1144 O O . PRO A 1 147 ? 39.546 -1.512 -25.754 1.00 39.41 147 PRO A O 1
ATOM 1147 N N . ALA A 1 148 ? 40.551 0.510 -26.047 1.00 37.78 148 ALA A N 1
ATOM 1148 C CA . ALA A 1 148 ? 40.206 1.053 -24.748 1.00 37.78 148 ALA A CA 1
ATOM 1149 C C . ALA A 1 148 ? 38.726 0.761 -24.545 1.00 37.78 148 ALA A C 1
ATOM 1151 O O . ALA A 1 148 ? 37.931 1.153 -25.405 1.00 37.78 148 ALA A O 1
ATOM 1152 N N . GLU A 1 149 ? 38.396 -0.013 -23.502 1.00 37.28 149 GLU A N 1
ATOM 1153 C CA . GLU A 1 149 ? 37.014 -0.289 -23.132 1.00 37.28 149 GLU A CA 1
ATOM 1154 C C . GLU A 1 149 ? 36.312 1.056 -23.184 1.00 37.28 149 GLU A C 1
ATOM 1156 O O . GLU A 1 149 ? 36.643 1.957 -22.411 1.00 37.28 149 GLU A O 1
ATOM 1161 N N . LEU A 1 150 ? 35.462 1.243 -24.195 1.00 40.53 150 LEU A N 1
ATOM 1162 C CA . LEU A 1 150 ? 34.771 2.496 -24.401 1.00 40.53 150 LEU A CA 1
ATOM 1163 C C . LEU A 1 150 ? 33.906 2.631 -23.159 1.00 40.53 150 LEU A C 1
ATOM 1165 O O . LEU A 1 150 ? 32.910 1.918 -23.047 1.00 40.53 150 LEU A O 1
ATOM 1169 N N . GLU A 1 151 ? 34.373 3.411 -22.174 1.00 38.91 151 GLU A N 1
ATOM 1170 C CA . GLU A 1 151 ? 33.722 3.523 -20.878 1.00 38.91 151 GLU A CA 1
ATOM 1171 C C . GLU A 1 151 ? 32.271 3.848 -21.168 1.00 38.91 151 GLU A C 1
ATOM 1173 O O . GLU A 1 151 ? 31.969 4.930 -21.670 1.00 38.91 151 GLU A O 1
ATOM 1178 N N . ASN A 1 152 ? 31.390 2.876 -20.932 1.00 51.59 152 ASN A N 1
ATOM 1179 C CA . ASN A 1 152 ? 29.993 3.030 -21.271 1.00 51.59 152 ASN A CA 1
ATOM 1180 C C . ASN A 1 152 ? 29.499 4.296 -20.550 1.00 51.59 152 ASN A C 1
ATOM 1182 O O . ASN A 1 152 ? 29.501 4.307 -19.315 1.00 51.59 152 ASN A O 1
ATOM 1186 N N . PRO A 1 153 ? 29.103 5.366 -21.264 1.00 56.81 153 PRO A N 1
ATOM 1187 C CA . PRO A 1 153 ? 28.715 6.623 -20.626 1.00 56.81 153 PRO A CA 1
ATOM 1188 C C . PRO A 1 153 ? 27.436 6.461 -19.787 1.00 56.81 153 PRO A C 1
ATOM 1190 O O . PRO A 1 153 ? 27.098 7.325 -18.981 1.00 56.81 153 PRO A O 1
ATOM 1193 N N . PHE A 1 154 ? 26.750 5.324 -19.926 1.00 65.31 154 PHE A N 1
ATOM 1194 C CA . PHE A 1 154 ? 25.490 4.982 -19.282 1.00 65.31 154 PHE A CA 1
ATOM 1195 C C . PHE A 1 154 ? 25.667 4.075 -18.048 1.00 65.31 154 PHE A C 1
ATOM 1197 O O . PHE A 1 154 ? 24.939 3.099 -17.861 1.00 65.31 154 PHE A O 1
ATOM 1204 N N . LYS A 1 155 ? 26.635 4.365 -17.164 1.00 77.88 155 LYS A N 1
ATOM 1205 C CA . LYS A 1 155 ? 26.779 3.608 -15.902 1.00 77.88 155 LYS A CA 1
ATOM 1206 C C . LYS A 1 155 ? 25.599 3.908 -14.963 1.00 77.88 155 LYS A C 1
ATOM 1208 O O . LYS A 1 155 ? 25.486 4.997 -14.392 1.00 77.88 155 LYS A O 1
ATOM 1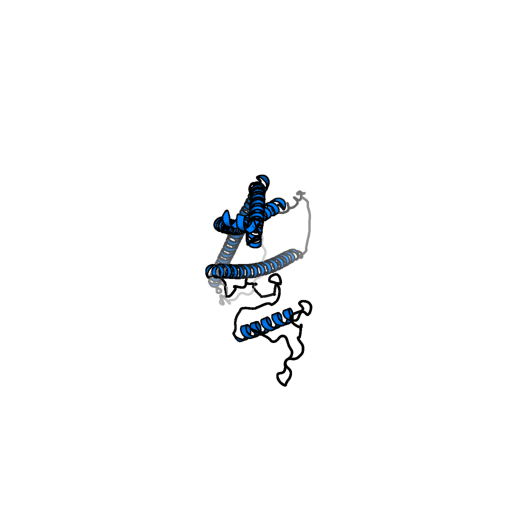213 N N . ARG A 1 156 ? 24.721 2.915 -14.785 1.00 83.00 156 ARG A N 1
ATOM 1214 C CA . ARG A 1 156 ? 23.612 2.950 -13.819 1.00 83.00 156 ARG A CA 1
ATOM 1215 C C . ARG A 1 156 ? 24.145 2.862 -12.391 1.00 83.00 156 ARG A C 1
ATOM 1217 O O . ARG A 1 156 ? 25.065 2.097 -12.102 1.00 83.00 156 ARG A O 1
ATOM 1224 N N . LYS A 1 157 ? 23.536 3.616 -11.478 1.00 86.38 157 LYS A N 1
ATOM 1225 C CA . LYS A 1 157 ? 23.829 3.526 -10.044 1.00 86.38 157 LYS A CA 1
ATOM 1226 C C . LYS A 1 157 ? 23.067 2.347 -9.446 1.00 86.38 157 LYS A C 1
ATOM 1228 O O . LYS A 1 157 ? 21.848 2.250 -9.604 1.00 86.38 157 LYS A O 1
ATOM 1233 N N . LEU A 1 158 ? 23.781 1.471 -8.744 1.00 88.88 158 LEU A N 1
ATOM 1234 C CA . LEU A 1 158 ? 23.173 0.390 -7.972 1.00 88.88 158 LEU A CA 1
ATOM 1235 C C . LEU A 1 158 ? 22.463 0.972 -6.742 1.00 88.88 158 LEU A C 1
ATOM 1237 O O . LEU A 1 158 ? 23.026 1.824 -6.055 1.00 88.88 158 LEU A O 1
ATOM 1241 N N . MET A 1 159 ? 21.244 0.508 -6.457 1.00 89.38 159 MET A N 1
ATOM 1242 C CA . MET A 1 159 ? 20.482 0.951 -5.289 1.00 89.38 159 MET A CA 1
ATOM 1243 C C . MET A 1 159 ? 21.035 0.312 -4.004 1.00 89.38 159 MET A C 1
ATOM 1245 O O . MET A 1 159 ? 21.027 -0.915 -3.895 1.00 89.38 159 MET A O 1
ATOM 1249 N N . PRO A 1 160 ? 21.472 1.097 -3.001 1.00 91.88 160 PRO A N 1
ATOM 1250 C CA . PRO A 1 160 ? 21.850 0.544 -1.709 1.00 91.88 160 PRO A CA 1
ATOM 1251 C C . PRO A 1 160 ? 20.631 -0.009 -0.963 1.00 91.88 160 PRO A C 1
ATOM 1253 O O . PRO A 1 160 ? 19.605 0.664 -0.839 1.00 91.88 160 PRO A O 1
ATOM 1256 N N . GLU A 1 161 ? 20.773 -1.193 -0.365 1.00 91.56 161 GLU A N 1
ATOM 1257 C CA . GLU A 1 161 ? 19.698 -1.865 0.383 1.00 91.56 161 GLU A CA 1
ATOM 1258 C C . GLU A 1 161 ? 19.151 -0.999 1.538 1.00 91.56 161 GLU A C 1
ATOM 1260 O O . GLU A 1 161 ? 17.955 -0.998 1.836 1.00 91.56 161 GLU A O 1
ATOM 1265 N N . ALA A 1 162 ? 20.017 -0.209 2.182 1.00 90.62 162 ALA A N 1
ATOM 1266 C CA . ALA A 1 162 ? 19.620 0.707 3.250 1.00 90.62 162 ALA A CA 1
ATOM 1267 C C . ALA A 1 162 ? 18.673 1.817 2.755 1.00 90.62 162 ALA A C 1
ATOM 1269 O O . ALA A 1 162 ? 17.721 2.165 3.457 1.00 90.62 162 ALA A O 1
ATOM 1270 N N . CYS A 1 163 ? 18.907 2.339 1.547 1.00 85.94 163 CYS A N 1
ATOM 1271 C CA . CYS A 1 163 ? 18.065 3.356 0.919 1.00 85.94 163 CYS A CA 1
ATOM 1272 C C . CYS A 1 163 ? 16.683 2.788 0.587 1.00 85.94 163 CYS A C 1
ATOM 1274 O O . CYS A 1 163 ? 15.663 3.390 0.920 1.00 85.94 163 CYS A O 1
ATOM 1276 N N . GLU A 1 164 ? 16.650 1.585 0.015 1.00 87.19 164 GLU A N 1
ATOM 1277 C CA . GLU A 1 164 ? 15.416 0.882 -0.328 1.00 87.19 164 GLU A CA 1
ATOM 1278 C C . GLU A 1 164 ? 14.569 0.565 0.916 1.00 87.19 164 GLU A C 1
ATOM 1280 O O . GLU A 1 164 ? 13.385 0.914 0.985 1.00 87.19 164 GLU A O 1
ATOM 1285 N N . LYS A 1 165 ? 15.186 -0.007 1.958 1.00 92.25 165 LYS A N 1
ATOM 1286 C CA . LYS A 1 165 ? 14.514 -0.276 3.240 1.00 92.25 165 LYS A CA 1
ATOM 1287 C C . LYS A 1 165 ? 13.960 0.999 3.876 1.00 92.25 165 LYS A C 1
ATOM 1289 O O . LYS A 1 165 ? 12.837 0.987 4.386 1.00 92.25 165 LYS A O 1
ATOM 1294 N N . ALA A 1 166 ? 14.723 2.095 3.857 1.00 90.31 166 ALA A N 1
ATOM 1295 C CA . ALA A 1 166 ? 14.283 3.379 4.401 1.00 90.31 166 ALA A CA 1
ATOM 1296 C C . ALA A 1 166 ? 13.075 3.937 3.632 1.00 90.31 166 ALA A C 1
ATOM 1298 O O . ALA A 1 166 ? 12.084 4.328 4.256 1.00 90.31 166 ALA A O 1
ATOM 1299 N N . TYR A 1 167 ? 13.122 3.899 2.296 1.00 92.12 167 TYR A N 1
ATOM 1300 C CA . TYR A 1 167 ? 12.025 4.324 1.429 1.00 92.12 167 TYR A CA 1
ATOM 1301 C C . TYR A 1 167 ? 10.7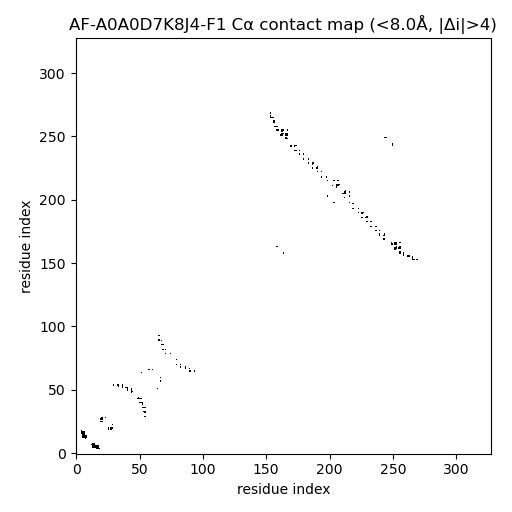43 3.536 1.697 1.00 92.12 167 TYR A C 1
ATOM 1303 O O . TYR A 1 167 ? 9.706 4.129 2.008 1.00 92.12 167 TYR A O 1
ATOM 1311 N N . PHE A 1 168 ? 10.803 2.204 1.666 1.00 91.06 168 PHE A N 1
ATOM 1312 C CA . PHE A 1 168 ? 9.611 1.383 1.876 1.00 91.06 168 PHE A CA 1
ATOM 1313 C C . PHE A 1 168 ? 9.028 1.535 3.276 1.00 91.06 168 PHE A C 1
ATOM 1315 O O . PHE A 1 168 ? 7.814 1.694 3.411 1.00 91.06 168 PHE A O 1
ATOM 1322 N N . LYS A 1 169 ? 9.868 1.570 4.316 1.00 91.75 169 LYS A N 1
ATOM 1323 C CA . LYS A 1 169 ? 9.407 1.804 5.691 1.00 91.75 169 LYS A CA 1
ATOM 1324 C C . LYS A 1 169 ? 8.699 3.154 5.826 1.00 91.75 169 LYS A C 1
ATOM 1326 O O . LYS A 1 169 ? 7.679 3.248 6.513 1.00 91.75 169 LYS A O 1
ATOM 1331 N N . HIS A 1 170 ? 9.209 4.195 5.170 1.00 91.44 170 HIS A N 1
ATOM 1332 C CA . HIS A 1 170 ? 8.583 5.514 5.169 1.00 91.44 170 HIS A CA 1
ATOM 1333 C C . HIS A 1 170 ? 7.225 5.498 4.458 1.00 91.44 170 HIS A C 1
ATOM 1335 O O . HIS A 1 170 ? 6.233 5.962 5.022 1.00 91.44 170 HIS A O 1
ATOM 1341 N N . GLN A 1 171 ? 7.143 4.884 3.274 1.00 91.62 171 GLN A N 1
ATOM 1342 C CA . GLN A 1 171 ? 5.885 4.733 2.533 1.00 91.62 171 GLN A CA 1
ATOM 1343 C C . GLN A 1 171 ? 4.842 3.914 3.305 1.00 91.62 171 GLN A C 1
ATOM 1345 O O . GLN A 1 171 ? 3.671 4.285 3.374 1.00 91.62 171 GLN A O 1
ATOM 1350 N N . GLU A 1 172 ? 5.255 2.814 3.933 1.00 94.56 172 GLU A N 1
ATOM 1351 C CA . GLU A 1 172 ? 4.380 1.993 4.769 1.00 94.56 172 GLU A CA 1
ATOM 1352 C C . GLU A 1 172 ? 3.868 2.782 5.984 1.00 94.56 172 GLU A C 1
ATOM 1354 O O . GLU A 1 172 ? 2.687 2.715 6.325 1.00 94.56 172 GLU A O 1
ATOM 1359 N N . THR A 1 173 ? 4.733 3.585 6.609 1.00 92.31 173 THR A N 1
ATOM 1360 C CA . THR A 1 173 ? 4.355 4.428 7.751 1.00 92.31 173 THR A CA 1
ATOM 1361 C C . THR A 1 173 ? 3.361 5.519 7.346 1.00 92.31 173 THR A C 1
ATOM 1363 O O . THR A 1 173 ? 2.410 5.771 8.086 1.00 92.31 173 THR A O 1
ATOM 1366 N N . LEU A 1 174 ? 3.516 6.129 6.163 1.00 92.88 174 LEU A N 1
ATOM 1367 C CA . LEU A 1 174 ? 2.541 7.086 5.625 1.00 92.88 174 LEU A CA 1
ATOM 1368 C C . LEU A 1 174 ? 1.164 6.442 5.421 1.00 92.88 174 LEU A C 1
ATOM 1370 O O . LEU A 1 174 ? 0.156 7.014 5.839 1.00 92.88 174 LEU A O 1
ATOM 1374 N N . LYS A 1 175 ? 1.112 5.230 4.854 1.00 94.06 175 LYS A N 1
ATOM 1375 C CA . LYS A 1 175 ? -0.144 4.476 4.689 1.00 94.06 175 LYS A CA 1
ATOM 1376 C C . LYS A 1 175 ? -0.799 4.173 6.036 1.00 94.06 175 LYS A C 1
ATOM 1378 O O . LYS A 1 175 ? -1.962 4.510 6.241 1.00 94.06 175 LYS A O 1
ATOM 1383 N N . LYS A 1 176 ? -0.032 3.645 6.997 1.00 92.44 176 LYS A N 1
ATOM 1384 C CA . LYS A 1 176 ? -0.518 3.387 8.365 1.00 92.44 176 LYS A CA 1
ATOM 1385 C C . LYS A 1 176 ? -1.019 4.660 9.047 1.00 92.44 176 LYS A C 1
ATOM 1387 O O . LYS A 1 176 ? -1.989 4.615 9.796 1.00 92.44 176 LYS A O 1
ATOM 1392 N N . GLN A 1 177 ? -0.389 5.808 8.797 1.00 93.94 177 GLN A N 1
ATOM 1393 C CA . GLN A 1 177 ? -0.847 7.093 9.324 1.00 93.94 177 GLN A CA 1
ATOM 1394 C C . GLN A 1 177 ? -2.199 7.513 8.725 1.00 93.94 177 GLN A C 1
ATOM 1396 O O . GLN A 1 177 ? -3.033 8.044 9.456 1.00 93.94 177 GLN A O 1
ATOM 1401 N N . GLN A 1 178 ? -2.430 7.275 7.431 1.00 93.50 178 GLN A N 1
ATOM 1402 C CA . GLN A 1 178 ? -3.717 7.543 6.780 1.00 93.50 178 GLN A CA 1
ATOM 1403 C C . GLN A 1 178 ? -4.822 6.630 7.323 1.00 93.50 178 GLN A C 1
ATOM 1405 O O . GLN A 1 178 ? -5.881 7.118 7.712 1.00 93.50 178 GLN A O 1
ATOM 1410 N N . GLU A 1 179 ? -4.560 5.328 7.429 1.00 93.19 179 GLU A N 1
ATOM 1411 C CA . GLU A 1 179 ? -5.503 4.359 8.003 1.00 93.19 179 GLU A CA 1
ATOM 1412 C C . GLU A 1 179 ? -5.852 4.700 9.459 1.00 93.19 179 GLU A C 1
ATOM 1414 O O . GLU A 1 179 ? -7.020 4.676 9.854 1.00 93.19 179 GLU A O 1
ATOM 1419 N N . LEU A 1 180 ? -4.848 5.091 10.251 1.00 94.19 180 LEU A N 1
ATOM 1420 C CA . LEU A 1 180 ? -5.037 5.472 11.646 1.00 94.19 180 LEU A CA 1
ATOM 1421 C C . LEU A 1 180 ? -5.917 6.718 11.801 1.00 94.19 180 LEU A C 1
ATOM 1423 O O . LEU A 1 180 ? -6.677 6.774 12.762 1.00 94.19 180 LEU A O 1
ATOM 1427 N N . LYS A 1 181 ? -5.861 7.686 10.873 1.00 94.06 181 LYS A N 1
ATOM 1428 C CA . LYS A 1 181 ? -6.749 8.866 10.894 1.00 94.06 181 LYS A CA 1
ATOM 1429 C C . LYS A 1 181 ? -8.217 8.469 10.752 1.00 94.06 181 LYS A C 1
ATOM 1431 O O . LYS A 1 181 ? -9.041 8.919 11.535 1.00 94.06 181 LYS A O 1
ATOM 1436 N N . VAL A 1 182 ? -8.528 7.564 9.824 1.00 94.31 182 VAL A N 1
ATOM 1437 C CA . VAL A 1 182 ? -9.902 7.064 9.631 1.00 94.31 182 VAL A CA 1
ATOM 1438 C C . VAL A 1 182 ? -10.401 6.336 10.883 1.00 94.31 182 VAL A C 1
ATOM 1440 O O . VAL A 1 182 ? -11.562 6.460 11.273 1.00 94.31 182 VAL A O 1
ATOM 1443 N N . ILE A 1 183 ? -9.527 5.561 11.530 1.00 92.00 183 ILE A N 1
ATOM 1444 C CA . ILE A 1 183 ? -9.850 4.880 12.788 1.00 92.00 183 ILE A CA 1
ATOM 1445 C C . ILE A 1 183 ? -10.074 5.906 13.907 1.00 92.00 183 ILE A C 1
ATOM 1447 O O . ILE A 1 183 ? -11.065 5.812 14.628 1.00 92.00 183 ILE A O 1
ATOM 1451 N N . GLU A 1 184 ? -9.191 6.895 14.038 1.00 96.00 184 GLU A N 1
ATOM 1452 C CA . GLU A 1 184 ? -9.297 7.973 15.024 1.00 96.00 184 GLU A CA 1
ATOM 1453 C C . GLU A 1 184 ? -10.613 8.739 14.892 1.00 96.00 184 GLU A C 1
ATOM 1455 O O . GLU A 1 184 ? -11.295 8.923 15.894 1.00 96.00 184 GLU A O 1
ATOM 1460 N N . GLU A 1 185 ? -11.004 9.126 13.678 1.00 96.31 185 GLU A N 1
ATOM 1461 C CA . GLU A 1 185 ? -12.263 9.831 13.412 1.00 96.31 185 GLU A CA 1
ATOM 1462 C C . GLU A 1 185 ? -13.477 9.033 13.896 1.00 96.31 185 GLU A C 1
ATOM 1464 O O . GLU A 1 185 ? -14.347 9.580 14.573 1.00 96.31 185 GLU A O 1
ATOM 1469 N N . LYS A 1 186 ? -13.509 7.718 13.640 1.00 95.94 186 LYS A N 1
ATOM 1470 C CA . LYS A 1 186 ? -14.584 6.838 14.127 1.00 95.94 186 LYS A CA 1
ATOM 1471 C C . LYS A 1 186 ? -14.637 6.783 15.652 1.00 95.94 186 LYS A C 1
ATOM 1473 O O . LYS A 1 186 ? -15.719 6.853 16.231 1.00 95.94 186 LYS A O 1
ATOM 1478 N N . TRP A 1 187 ? -13.485 6.662 16.310 1.00 96.38 187 TRP A N 1
ATOM 1479 C CA . TRP A 1 187 ? -13.425 6.621 17.773 1.00 96.38 187 TRP A CA 1
ATOM 1480 C C . TRP A 1 187 ? -13.745 7.974 18.413 1.00 96.38 187 TRP A C 1
ATOM 1482 O O . TRP A 1 187 ? -14.398 7.997 19.452 1.00 96.38 187 TRP A O 1
ATOM 1492 N N . ARG A 1 188 ? -13.351 9.092 17.791 1.00 96.31 188 ARG A N 1
ATOM 1493 C CA . ARG A 1 188 ? -13.732 10.447 18.220 1.00 96.31 188 ARG A CA 1
ATOM 1494 C C . ARG A 1 188 ? -15.238 10.658 18.082 1.00 96.31 188 ARG A C 1
ATOM 1496 O O . ARG A 1 188 ? -15.863 11.078 19.044 1.00 96.31 188 ARG A O 1
ATOM 1503 N N . ALA A 1 189 ? -15.834 10.261 16.957 1.00 96.44 189 ALA A N 1
ATOM 1504 C CA . ALA A 1 189 ? -17.282 10.329 16.773 1.00 96.44 189 ALA A CA 1
ATOM 1505 C C . ALA A 1 189 ? -18.035 9.493 17.823 1.00 96.44 189 ALA A C 1
ATOM 1507 O O . ALA A 1 189 ? -18.982 9.985 18.433 1.00 96.44 189 ALA A O 1
ATOM 1508 N N . LYS A 1 190 ? -17.570 8.262 18.095 1.00 95.56 190 LYS A N 1
ATOM 1509 C CA . LYS A 1 190 ? -18.133 7.420 19.161 1.00 95.56 190 LYS A CA 1
ATOM 1510 C C . LYS A 1 190 ? -17.998 8.079 20.538 1.00 95.56 190 LYS A C 1
ATOM 1512 O O . LYS A 1 190 ? -18.934 8.050 21.331 1.00 95.56 190 LYS A O 1
ATOM 1517 N N . HIS A 1 191 ? -16.843 8.671 20.829 1.00 97.19 191 HIS A N 1
ATOM 1518 C CA . HIS A 1 191 ? -16.607 9.387 22.080 1.00 97.19 191 HIS A CA 1
ATOM 1519 C C . HIS A 1 191 ? -17.563 10.576 22.243 1.00 97.19 191 HIS A C 1
ATOM 1521 O O . HIS A 1 191 ? -18.192 10.720 23.288 1.00 97.19 191 HIS A O 1
ATOM 1527 N N . ASP A 1 192 ? -17.736 11.385 21.198 1.00 96.88 192 ASP A N 1
ATOM 1528 C CA . ASP A 1 192 ? -18.637 12.537 21.214 1.00 96.88 192 ASP A CA 1
ATOM 1529 C C . ASP A 1 192 ? -20.106 12.116 21.372 1.00 96.88 192 ASP A C 1
ATOM 1531 O O . ASP A 1 192 ? -20.875 12.778 22.071 1.00 96.88 192 ASP A O 1
ATOM 1535 N N . GLU A 1 193 ? -20.509 11.000 20.762 1.00 95.81 193 GLU A N 1
ATOM 1536 C CA . GLU A 1 193 ? -21.841 10.414 20.941 1.00 95.81 193 GLU A CA 1
ATOM 1537 C C . GLU A 1 193 ? -22.072 9.932 22.380 1.00 95.81 193 GLU A C 1
ATOM 1539 O O . GLU A 1 193 ? -23.128 10.201 22.959 1.00 95.81 193 GLU A O 1
ATOM 1544 N N . LEU A 1 194 ? -21.078 9.278 22.992 1.00 94.81 194 LEU A N 1
ATOM 1545 C CA . LEU A 1 194 ? -21.139 8.898 24.404 1.00 94.81 194 LEU A CA 1
ATOM 1546 C C . LEU A 1 194 ? -21.269 10.143 25.288 1.00 94.81 194 LEU A C 1
ATOM 1548 O O . LEU A 1 194 ? -22.165 10.206 26.124 1.00 94.81 194 LEU A O 1
ATOM 1552 N N . LEU A 1 195 ? -20.467 11.183 25.056 1.00 93.88 195 LEU A N 1
ATOM 1553 C CA . LEU A 1 195 ? -20.553 12.420 25.836 1.00 93.88 195 LEU A CA 1
ATOM 1554 C C . LEU A 1 195 ? -21.923 13.110 25.731 1.00 93.88 195 LEU A C 1
ATOM 1556 O O . LEU A 1 195 ? -22.400 13.659 26.727 1.00 93.88 195 LEU A O 1
ATOM 1560 N N . LYS A 1 196 ? -22.585 13.054 24.568 1.00 95.06 196 LYS A N 1
ATOM 1561 C CA . LYS A 1 196 ? -23.960 13.563 24.393 1.00 95.06 196 LYS A CA 1
ATOM 1562 C C . LYS A 1 196 ? -24.989 12.759 25.190 1.00 95.06 196 LYS A C 1
ATOM 1564 O O . LYS A 1 196 ? -25.938 13.338 25.710 1.00 95.06 196 LYS A O 1
ATOM 1569 N N . ASN A 1 197 ? -24.782 11.451 25.324 1.00 90.62 197 ASN A N 1
ATOM 1570 C CA . ASN A 1 197 ? -25.667 10.529 26.042 1.00 90.62 197 ASN A CA 1
ATOM 1571 C C . ASN A 1 197 ? -25.259 10.313 27.511 1.00 90.62 197 ASN A C 1
ATOM 1573 O O . ASN A 1 197 ? -25.583 9.284 28.110 1.00 90.62 197 ASN A O 1
ATOM 1577 N N . LYS A 1 198 ? -24.546 11.275 28.110 1.00 92.94 198 LYS A N 1
ATOM 1578 C CA . LYS A 1 198 ? -24.061 11.187 29.489 1.00 92.94 198 LYS A CA 1
ATOM 1579 C C . LYS A 1 198 ? -25.221 10.997 30.483 1.00 92.94 198 LYS A C 1
ATOM 1581 O O . LYS A 1 198 ? -26.111 11.849 30.538 1.00 92.94 198 LYS A O 1
ATOM 1586 N N . PRO A 1 199 ? -25.182 9.958 31.343 1.00 91.50 199 PRO A N 1
ATOM 1587 C CA . PRO A 1 199 ? -26.183 9.770 32.382 1.00 91.50 199 PRO A CA 1
ATOM 1588 C C . PRO A 1 199 ? -26.218 10.957 33.344 1.00 91.50 199 PRO A C 1
ATOM 1590 O O . PRO A 1 199 ? -25.180 11.364 33.882 1.00 91.50 199 PRO A O 1
ATOM 1593 N N . ASN A 1 200 ? -27.410 11.500 33.579 1.00 91.38 200 ASN A N 1
ATOM 1594 C CA . ASN A 1 200 ? -27.601 12.622 34.492 1.00 91.38 200 ASN A CA 1
ATOM 1595 C C . ASN A 1 200 ? -27.505 12.183 35.970 1.00 91.38 200 ASN A C 1
ATOM 1597 O O . ASN A 1 200 ? -27.497 10.993 36.297 1.00 91.38 200 ASN A O 1
ATOM 1601 N N . SER A 1 201 ? -27.423 13.164 36.877 1.00 88.75 201 SER A N 1
ATOM 1602 C CA . SER A 1 201 ? -27.321 12.936 38.330 1.00 88.75 201 SER A CA 1
ATOM 1603 C C . SER A 1 201 ? -28.418 11.999 38.853 1.00 88.75 201 SER A C 1
ATOM 1605 O O . SER A 1 201 ? -28.137 11.030 39.557 1.00 88.75 201 SER A O 1
ATOM 1607 N N . THR A 1 202 ? -29.660 12.231 38.435 1.00 89.19 202 THR A N 1
ATOM 1608 C CA . THR A 1 202 ? -30.830 11.461 38.861 1.00 89.19 202 THR A CA 1
ATOM 1609 C C . THR A 1 202 ? -30.766 10.004 38.399 1.00 89.19 202 THR A C 1
ATOM 1611 O O . THR A 1 202 ? -31.012 9.099 39.190 1.00 89.19 202 THR A O 1
ATOM 1614 N N . GLN A 1 203 ? -30.362 9.749 37.152 1.00 89.56 203 GLN A N 1
ATOM 1615 C CA . GLN A 1 203 ? -30.142 8.396 36.631 1.00 89.56 203 GLN A CA 1
ATOM 1616 C C . GLN A 1 203 ? -29.060 7.669 37.438 1.00 89.56 203 GLN A C 1
ATOM 1618 O O . GLN A 1 203 ? -29.249 6.514 37.817 1.00 89.56 203 GLN A O 1
ATOM 1623 N N . ARG A 1 204 ? -27.960 8.357 37.774 1.00 90.06 204 ARG A N 1
ATOM 1624 C CA . ARG A 1 204 ? -26.896 7.799 38.626 1.00 90.06 204 ARG A CA 1
AT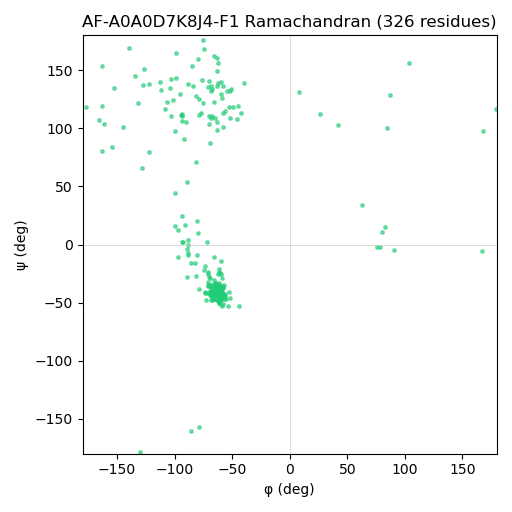OM 1625 C C . ARG A 1 204 ? -27.371 7.502 40.049 1.00 90.06 204 ARG A C 1
ATOM 1627 O O . ARG A 1 204 ? -26.943 6.503 40.620 1.00 90.06 204 ARG A O 1
ATOM 1634 N N . LEU A 1 205 ? -28.260 8.317 40.618 1.00 89.06 205 LEU A N 1
ATOM 1635 C CA . LEU A 1 205 ? -28.873 8.045 41.923 1.00 89.06 205 LEU A CA 1
ATOM 1636 C C . LEU A 1 205 ? -29.798 6.822 41.879 1.00 89.06 205 LEU A C 1
ATOM 1638 O O . LEU A 1 205 ? -29.703 5.972 42.760 1.00 89.06 205 LEU A O 1
ATOM 1642 N N . PHE A 1 206 ? -30.625 6.683 40.838 1.00 88.06 206 PHE A N 1
ATOM 1643 C CA . PHE A 1 206 ? -31.479 5.504 40.668 1.00 88.06 206 PHE A CA 1
ATOM 1644 C C . PHE A 1 206 ? -30.672 4.208 40.513 1.00 88.06 206 PHE A C 1
ATOM 1646 O O . PHE A 1 206 ? -31.034 3.187 41.098 1.00 88.06 206 PHE A O 1
ATOM 1653 N N . ALA A 1 207 ? -29.525 4.251 39.833 1.00 90.00 207 ALA A N 1
ATOM 1654 C CA . ALA A 1 207 ? -28.641 3.091 39.753 1.00 90.00 207 ALA A CA 1
ATOM 1655 C C . ALA A 1 207 ? -28.091 2.665 41.124 1.00 90.00 207 ALA A C 1
ATOM 1657 O O . ALA A 1 207 ? -27.992 1.473 41.388 1.00 90.00 207 ALA A O 1
ATOM 1658 N N . LYS A 1 208 ? -27.800 3.597 42.042 1.00 89.06 208 LYS A N 1
ATOM 1659 C CA . LYS A 1 208 ? -27.319 3.240 43.393 1.00 89.06 208 LYS A CA 1
ATOM 1660 C C . LYS A 1 208 ? -28.329 2.424 44.200 1.00 89.06 208 LYS A C 1
ATOM 1662 O O . LYS A 1 208 ? -27.926 1.680 45.085 1.00 89.06 208 LYS A O 1
ATOM 1667 N N . ILE A 1 209 ? -29.617 2.550 43.885 1.00 91.06 209 ILE A N 1
ATOM 1668 C CA . ILE A 1 209 ? -30.695 1.777 44.513 1.00 91.06 209 ILE A CA 1
ATOM 1669 C C . ILE A 1 209 ? -31.152 0.586 43.650 1.00 91.06 209 ILE A C 1
ATOM 1671 O O . ILE A 1 209 ? -32.217 0.025 43.882 1.00 91.06 209 ILE A O 1
ATOM 1675 N N . GLY A 1 210 ? -30.356 0.195 42.647 1.00 84.62 210 GLY A N 1
ATOM 1676 C CA . GLY A 1 210 ? -30.582 -0.991 41.811 1.00 84.62 210 GLY A CA 1
ATOM 1677 C C . GLY A 1 210 ? -31.419 -0.761 40.547 1.00 84.62 210 GLY A C 1
ATOM 1678 O O . GLY A 1 210 ? -31.549 -1.666 39.725 1.00 84.62 210 GLY A O 1
ATOM 1679 N N . LEU A 1 211 ? -31.954 0.444 40.329 1.00 82.56 211 LEU A N 1
ATOM 1680 C CA . LEU A 1 211 ? -32.758 0.774 39.149 1.00 82.56 211 LEU A CA 1
ATOM 1681 C C . LEU A 1 211 ? -31.872 1.294 38.010 1.00 82.56 211 LEU A C 1
ATOM 1683 O O . LEU A 1 211 ? -31.425 2.437 38.010 1.00 82.56 211 LEU A O 1
ATOM 1687 N N . GLY A 1 212 ? -31.645 0.456 36.994 1.00 83.12 212 GLY A N 1
ATOM 1688 C CA . GLY A 1 212 ? -30.919 0.852 35.781 1.00 83.12 212 GLY A CA 1
ATOM 1689 C C . GLY A 1 212 ? -29.389 0.803 35.881 1.00 83.12 212 GLY A C 1
ATOM 1690 O O . GLY A 1 212 ? -28.724 1.334 34.991 1.00 83.12 212 GLY A O 1
ATOM 1691 N N . THR A 1 213 ? -28.836 0.129 36.896 1.00 89.38 213 THR A N 1
ATOM 1692 C CA . THR A 1 213 ? -27.390 -0.148 37.075 1.00 89.38 213 THR A CA 1
ATOM 1693 C C . THR A 1 213 ? -26.708 -0.591 35.788 1.00 89.38 213 THR A C 1
ATOM 1695 O O . THR A 1 213 ? -25.776 0.063 35.328 1.00 89.38 213 THR A O 1
ATOM 1698 N N . THR A 1 214 ? -27.255 -1.614 35.128 1.00 91.12 214 THR A N 1
ATOM 1699 C CA . THR A 1 214 ? -26.644 -2.199 33.922 1.00 91.12 214 THR A CA 1
ATOM 1700 C C . THR A 1 214 ? -26.50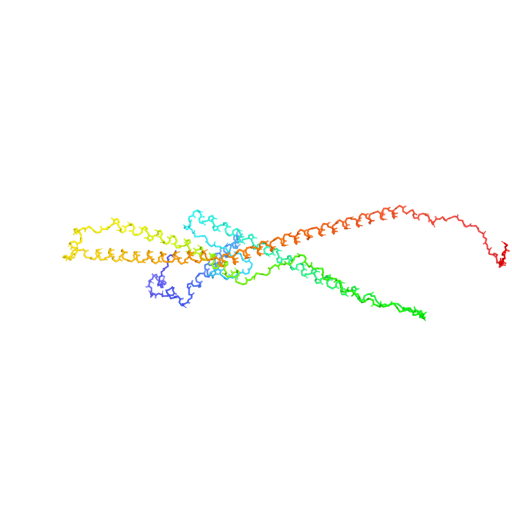5 -1.224 32.751 1.00 91.12 214 THR A C 1
ATOM 1702 O O . THR A 1 214 ? -25.691 -1.461 31.861 1.00 91.12 214 THR A O 1
ATOM 1705 N N . LYS A 1 215 ? -27.311 -0.152 32.687 1.00 89.50 215 LYS A N 1
ATOM 1706 C CA . LYS A 1 215 ? -27.181 0.880 31.643 1.00 89.50 215 LYS A CA 1
ATOM 1707 C C . LYS A 1 215 ? -26.031 1.838 31.951 1.00 89.50 215 LYS A C 1
ATOM 1709 O O . LYS A 1 215 ? -25.327 2.239 31.031 1.00 89.50 215 LYS A O 1
ATOM 1714 N N . ILE A 1 216 ? -25.838 2.186 33.224 1.00 92.31 216 ILE A N 1
ATOM 1715 C CA . ILE A 1 216 ? -24.763 3.088 33.658 1.00 92.31 216 ILE A CA 1
ATOM 1716 C C . ILE A 1 216 ? -23.414 2.382 33.611 1.00 92.31 216 ILE A C 1
ATOM 1718 O O . ILE A 1 216 ? -22.463 2.956 33.097 1.00 92.31 216 ILE A O 1
ATOM 1722 N N . GLU A 1 217 ? -23.351 1.126 34.050 1.00 92.25 217 GLU A N 1
ATOM 1723 C CA . GLU A 1 217 ? -22.139 0.303 33.957 1.00 92.25 217 GLU A CA 1
ATOM 1724 C C . GLU A 1 217 ? -21.694 0.139 32.503 1.00 92.25 217 GLU A C 1
ATOM 1726 O O . GLU A 1 217 ? -20.540 0.401 32.182 1.00 92.25 217 GLU A O 1
ATOM 1731 N N . ARG A 1 218 ? -22.626 -0.183 31.592 1.00 93.25 218 ARG A N 1
ATOM 1732 C CA . ARG A 1 218 ? -22.330 -0.243 30.152 1.00 93.25 218 ARG A CA 1
ATOM 1733 C C . ARG A 1 218 ? -21.804 1.083 29.612 1.00 93.25 218 ARG A C 1
ATOM 1735 O O . ARG A 1 218 ? -20.828 1.083 28.871 1.00 93.25 218 ARG A O 1
ATOM 1742 N N . TYR A 1 219 ? -22.426 2.200 29.987 1.00 94.81 219 TYR A N 1
ATOM 1743 C CA . TYR A 1 219 ? -21.963 3.526 29.583 1.00 94.81 219 TYR A CA 1
ATOM 1744 C C . TYR A 1 219 ? -20.537 3.813 30.082 1.00 94.81 219 TYR A C 1
ATOM 1746 O O . TYR A 1 219 ? -19.679 4.187 29.284 1.00 94.81 219 TYR A O 1
ATOM 1754 N N . ASP A 1 220 ? -20.275 3.622 31.379 1.00 93.88 220 ASP A N 1
ATOM 1755 C CA . ASP A 1 220 ? -18.978 3.925 31.994 1.00 93.88 220 ASP A CA 1
ATOM 1756 C C . ASP A 1 220 ? -17.879 2.987 31.436 1.00 93.88 220 ASP A C 1
ATOM 1758 O O . ASP A 1 220 ? -16.767 3.433 31.139 1.00 93.88 220 ASP A O 1
ATOM 1762 N N . GLU A 1 221 ? -18.197 1.711 31.181 1.00 95.94 221 GLU A N 1
ATOM 1763 C CA . GLU A 1 221 ? -17.304 0.771 30.492 1.00 95.94 221 GLU A CA 1
ATOM 1764 C C . GLU A 1 221 ? -16.986 1.191 29.054 1.00 95.94 221 GLU A C 1
ATOM 1766 O O . GLU A 1 221 ? -15.833 1.112 28.621 1.00 95.94 221 GLU A O 1
ATOM 1771 N N . GLU A 1 222 ? -17.998 1.582 28.277 1.00 95.38 222 GLU A N 1
ATOM 1772 C CA . GLU A 1 222 ? -17.803 1.998 26.889 1.00 95.38 222 GLU A CA 1
ATOM 1773 C C . GLU A 1 222 ? -17.016 3.304 26.788 1.00 95.38 222 GLU A C 1
ATOM 1775 O O . GLU A 1 222 ? -16.157 3.422 25.907 1.00 95.38 222 GLU A O 1
ATOM 1780 N N . LEU A 1 223 ? -17.255 4.248 27.701 1.00 95.88 223 LEU A N 1
ATOM 1781 C CA . LEU A 1 223 ? -16.486 5.484 27.803 1.00 95.88 223 LEU A CA 1
ATOM 1782 C C . LEU A 1 223 ? -15.017 5.175 28.110 1.00 95.88 223 LEU A C 1
ATOM 1784 O O . LEU A 1 223 ? -14.140 5.581 27.350 1.00 95.88 223 LEU A O 1
ATOM 1788 N N . SER A 1 224 ? -14.754 4.349 29.128 1.00 95.94 224 SER A N 1
ATOM 1789 C CA . SER A 1 224 ? -13.393 3.941 29.497 1.00 95.94 224 SER A CA 1
ATOM 1790 C C . SER A 1 224 ? -12.660 3.228 28.351 1.00 95.94 224 SER A C 1
ATOM 1792 O O . SER A 1 224 ? -11.527 3.577 28.010 1.00 95.94 224 SER A O 1
ATOM 1794 N N . LYS A 1 225 ? -13.312 2.267 27.678 1.00 96.25 225 LYS A N 1
ATOM 1795 C CA . LYS A 1 225 ? -12.741 1.567 26.509 1.00 96.25 225 LYS A CA 1
ATOM 1796 C C . LYS A 1 225 ? -12.400 2.540 25.378 1.00 96.25 225 LYS A C 1
ATOM 1798 O O . LYS A 1 225 ? -11.363 2.392 24.724 1.00 96.25 225 LYS A O 1
ATOM 1803 N N . THR A 1 226 ? -13.260 3.529 25.150 1.00 96.25 226 THR A N 1
ATOM 1804 C CA . THR A 1 226 ? -13.078 4.552 24.116 1.00 96.25 226 THR A CA 1
ATOM 1805 C C . THR A 1 226 ? -11.896 5.466 24.444 1.00 96.25 226 THR A C 1
ATOM 1807 O O . THR A 1 226 ? -11.021 5.645 23.598 1.00 96.25 226 THR A O 1
ATOM 1810 N N . GLU A 1 227 ? -11.801 5.967 25.676 1.00 96.12 227 GLU A N 1
ATOM 1811 C CA . GLU A 1 227 ? -10.692 6.811 26.145 1.00 96.12 227 GLU A CA 1
ATOM 1812 C C . GLU A 1 227 ? -9.339 6.087 26.069 1.00 96.12 227 GLU A C 1
ATOM 1814 O O . GLU A 1 227 ? -8.370 6.624 25.526 1.00 96.12 227 GLU A O 1
ATOM 1819 N N . ILE A 1 228 ? -9.277 4.828 26.524 1.00 96.88 228 ILE A N 1
ATOM 1820 C CA . ILE A 1 228 ? -8.069 3.992 26.425 1.00 96.88 228 ILE A CA 1
ATOM 1821 C C . ILE A 1 228 ? -7.651 3.822 24.961 1.00 96.88 228 ILE A C 1
ATOM 1823 O O . ILE A 1 228 ? -6.464 3.880 24.631 1.00 96.88 228 ILE A O 1
ATOM 1827 N N . THR A 1 229 ? -8.616 3.603 24.068 1.00 95.81 229 THR A N 1
ATOM 1828 C CA . THR A 1 229 ? -8.332 3.410 22.643 1.00 95.81 229 THR A CA 1
ATOM 1829 C C . THR A 1 229 ? -7.821 4.694 21.997 1.00 95.81 229 THR A C 1
ATOM 1831 O O . THR A 1 229 ? -6.819 4.652 21.282 1.00 95.81 229 THR A O 1
ATOM 1834 N N . LEU A 1 230 ? -8.432 5.843 22.297 1.00 96.56 230 LEU A N 1
ATOM 1835 C CA . LEU A 1 230 ? -7.963 7.148 21.824 1.00 96.56 230 LEU A CA 1
ATOM 1836 C C . LEU A 1 230 ? -6.549 7.467 22.331 1.00 96.56 230 LEU A C 1
ATOM 1838 O O . LEU A 1 230 ? -5.706 7.900 21.546 1.00 96.56 230 LEU A O 1
ATOM 1842 N N . SER A 1 231 ? -6.245 7.164 23.595 1.00 96.94 231 SER A N 1
ATOM 1843 C CA . SER A 1 231 ? -4.896 7.331 24.153 1.00 96.94 231 SER A CA 1
ATOM 1844 C C . SER A 1 231 ? -3.850 6.475 23.418 1.00 96.94 231 SER A C 1
ATOM 1846 O O . SER A 1 231 ? -2.780 6.965 23.041 1.00 96.94 231 SER A O 1
ATOM 1848 N N . LYS A 1 232 ? -4.176 5.210 23.111 1.00 96.75 232 LYS A N 1
ATOM 1849 C CA . LYS A 1 232 ? -3.313 4.333 22.299 1.00 96.75 232 LYS A CA 1
ATOM 1850 C C . LYS A 1 232 ? -3.100 4.886 20.890 1.00 96.75 232 LYS A C 1
ATOM 1852 O O . LYS A 1 232 ? -1.974 4.870 20.394 1.00 96.75 232 LYS A O 1
ATOM 1857 N N . ILE A 1 233 ? -4.152 5.402 20.252 1.00 94.81 233 ILE A N 1
ATOM 1858 C CA . ILE A 1 233 ? -4.061 6.038 18.929 1.00 94.81 233 ILE A CA 1
ATOM 1859 C C . ILE A 1 233 ? -3.099 7.232 18.973 1.00 94.81 233 ILE A C 1
ATOM 1861 O O . ILE A 1 233 ? -2.229 7.350 18.109 1.00 94.81 233 ILE A O 1
ATOM 1865 N N . GLU A 1 234 ? -3.186 8.084 19.995 1.00 95.94 234 GLU A N 1
ATOM 1866 C CA . GLU A 1 234 ? -2.273 9.219 20.169 1.00 95.94 234 GLU A CA 1
ATOM 1867 C C . GLU A 1 234 ? -0.815 8.778 20.348 1.00 95.94 234 GLU A C 1
ATOM 1869 O O . GLU A 1 234 ? 0.093 9.379 19.763 1.00 95.94 234 GLU A O 1
ATOM 1874 N N . GLN A 1 235 ? -0.573 7.700 21.097 1.00 96.69 235 GLN A N 1
ATOM 1875 C CA . GLN A 1 235 ? 0.763 7.123 21.240 1.00 96.69 235 GLN A CA 1
ATOM 1876 C C . GLN A 1 235 ? 1.307 6.617 19.896 1.00 96.69 235 GLN A C 1
ATOM 1878 O O . GLN A 1 235 ? 2.443 6.931 19.532 1.00 96.69 235 GLN A O 1
ATOM 1883 N N . VAL A 1 236 ? 0.495 5.896 19.118 1.00 94.62 236 VAL A N 1
ATOM 1884 C CA . VAL A 1 236 ? 0.885 5.422 17.781 1.00 94.62 236 VAL A CA 1
ATOM 1885 C C . VAL A 1 236 ? 1.152 6.599 16.837 1.00 94.62 236 VAL A C 1
ATOM 1887 O O . VAL A 1 236 ? 2.151 6.585 16.117 1.00 94.62 236 VAL A O 1
ATOM 1890 N N . LYS A 1 237 ? 0.345 7.669 16.881 1.00 96.06 237 LYS A N 1
ATOM 1891 C CA . LYS A 1 237 ? 0.582 8.899 16.098 1.00 96.06 237 LYS A CA 1
ATOM 1892 C C . LYS A 1 237 ? 1.936 9.529 16.417 1.00 96.06 237 LYS A C 1
ATOM 1894 O O . LYS A 1 237 ? 2.646 9.928 15.493 1.00 96.06 237 LYS A O 1
ATOM 1899 N N . LYS A 1 238 ? 2.317 9.598 17.698 1.00 96.25 238 LYS A N 1
ATOM 1900 C CA . LYS A 1 238 ? 3.641 10.091 18.116 1.00 96.25 238 LYS A CA 1
ATOM 1901 C C . LYS A 1 238 ? 4.764 9.214 17.552 1.00 96.25 238 LYS A C 1
ATOM 1903 O O . LYS A 1 238 ? 5.729 9.750 17.010 1.00 96.25 238 LYS A O 1
ATOM 1908 N N . SER A 1 239 ? 4.612 7.891 17.610 1.00 94.31 239 SER A N 1
ATOM 1909 C CA . SER A 1 239 ? 5.579 6.941 17.044 1.00 94.31 239 SER A CA 1
ATOM 1910 C C . SER A 1 239 ? 5.726 7.088 15.527 1.00 94.31 239 SER A C 1
ATOM 1912 O O . SER A 1 239 ? 6.847 7.209 15.037 1.00 94.31 239 SER A O 1
ATOM 1914 N N . HIS A 1 240 ? 4.618 7.161 14.779 1.00 94.12 240 HIS A N 1
ATOM 1915 C CA . HIS A 1 240 ? 4.651 7.408 13.333 1.00 94.12 240 HIS A CA 1
ATOM 1916 C C . HIS A 1 240 ? 5.328 8.738 13.006 1.00 94.12 240 HIS A C 1
ATOM 1918 O O . HIS A 1 240 ? 6.198 8.779 12.143 1.00 94.12 240 HIS A O 1
ATOM 1924 N N . LYS A 1 241 ? 4.992 9.815 13.731 1.00 95.44 241 LYS A N 1
ATOM 1925 C CA . LYS A 1 241 ? 5.631 11.122 13.539 1.00 95.44 241 LYS A CA 1
ATOM 1926 C C . LYS A 1 241 ? 7.145 11.030 13.718 1.00 95.44 241 LYS A C 1
ATOM 1928 O O . LYS A 1 241 ? 7.861 11.555 12.878 1.00 95.44 241 LYS A O 1
ATOM 1933 N N . LYS A 1 242 ? 7.621 10.326 14.752 1.00 94.38 242 LYS A N 1
ATOM 1934 C CA . LYS A 1 242 ? 9.057 10.126 15.001 1.00 94.38 242 LYS A CA 1
ATOM 1935 C C . LYS A 1 242 ? 9.749 9.414 13.835 1.00 94.38 242 LYS A C 1
ATOM 1937 O O . LYS A 1 242 ? 10.815 9.859 13.427 1.00 94.38 242 LYS A O 1
ATOM 1942 N N . ILE A 1 243 ? 9.137 8.355 13.298 1.00 90.56 243 ILE A N 1
ATOM 1943 C CA . ILE A 1 243 ? 9.669 7.598 12.151 1.00 90.56 243 ILE A CA 1
ATOM 1944 C C . ILE A 1 243 ? 9.726 8.478 10.896 1.00 90.56 243 ILE A C 1
ATOM 1946 O O . ILE A 1 243 ? 10.739 8.491 10.208 1.00 90.56 243 ILE A O 1
ATOM 1950 N N . LEU A 1 244 ? 8.660 9.232 10.616 1.00 93.56 244 LEU A N 1
ATOM 1951 C CA . LEU A 1 244 ? 8.577 10.101 9.437 1.00 93.56 244 LEU A CA 1
ATOM 1952 C C . LEU A 1 244 ? 9.497 11.328 9.532 1.00 93.56 244 LEU A C 1
ATOM 1954 O O . LEU A 1 244 ? 9.901 11.873 8.514 1.00 93.56 244 LEU A O 1
ATOM 1958 N N . SER A 1 245 ? 9.837 11.771 10.746 1.00 94.19 245 SER A N 1
ATOM 1959 C CA . SER A 1 245 ? 10.748 12.900 10.978 1.00 94.19 245 SER A CA 1
ATOM 1960 C C . SER A 1 245 ? 12.215 12.499 11.166 1.00 94.19 245 SER A C 1
ATOM 1962 O O . SER A 1 245 ? 13.037 13.359 11.484 1.00 94.19 245 SER A O 1
ATOM 1964 N N . ASP A 1 246 ? 12.554 11.212 11.058 1.00 95.62 246 ASP A N 1
ATOM 1965 C CA . ASP A 1 246 ? 13.925 10.740 11.252 1.00 95.62 246 ASP A CA 1
ATOM 1966 C C . ASP A 1 246 ? 14.835 11.260 10.128 1.00 95.62 246 ASP A C 1
ATOM 1968 O O . ASP A 1 246 ? 14.738 10.838 8.976 1.00 95.62 246 ASP A O 1
ATOM 1972 N N . LYS A 1 247 ? 15.744 12.178 10.475 1.00 96.50 247 LYS A N 1
ATOM 1973 C CA . LYS A 1 247 ? 16.655 12.834 9.526 1.00 96.50 247 LYS A CA 1
ATOM 1974 C C . LYS A 1 247 ? 17.543 11.845 8.773 1.00 96.50 247 LYS A C 1
ATOM 1976 O O . LYS A 1 247 ? 17.803 12.055 7.591 1.00 96.50 247 LYS A O 1
ATOM 1981 N N . ASN A 1 248 ? 17.993 10.776 9.431 1.00 95.38 248 ASN A N 1
ATOM 1982 C CA . ASN A 1 248 ? 18.859 9.787 8.793 1.00 95.38 248 ASN A CA 1
ATOM 1983 C C . ASN A 1 248 ? 18.076 8.996 7.744 1.00 95.38 248 ASN A C 1
ATOM 1985 O O . ASN A 1 248 ? 18.546 8.820 6.622 1.00 95.38 248 ASN A O 1
ATOM 1989 N N . ALA A 1 249 ? 16.851 8.588 8.085 1.00 91.50 249 ALA A N 1
ATOM 1990 C CA . ALA A 1 249 ? 15.956 7.926 7.143 1.00 91.50 249 ALA A CA 1
ATOM 1991 C C . ALA A 1 249 ? 15.595 8.846 5.966 1.00 91.50 249 ALA A C 1
ATOM 1993 O O . ALA A 1 249 ? 15.628 8.406 4.822 1.00 91.50 249 ALA A O 1
ATOM 1994 N N . LEU A 1 250 ? 15.319 10.129 6.222 1.00 94.12 250 LEU A N 1
ATOM 1995 C CA . LEU A 1 250 ? 15.022 11.110 5.174 1.00 94.12 250 LEU A CA 1
ATOM 1996 C C . LEU A 1 250 ? 16.198 11.324 4.211 1.00 94.12 250 LEU A C 1
ATOM 1998 O O . LEU A 1 250 ? 15.978 11.439 3.009 1.00 94.12 250 LEU A O 1
ATOM 2002 N N . ASN A 1 251 ? 17.438 11.320 4.704 1.00 96.25 251 ASN A N 1
ATOM 2003 C CA . ASN A 1 251 ? 18.618 11.403 3.842 1.00 96.25 251 ASN A CA 1
ATOM 2004 C C . ASN A 1 251 ? 18.758 10.155 2.949 1.00 96.25 251 ASN A C 1
ATOM 2006 O O . ASN A 1 251 ? 18.970 10.273 1.745 1.00 96.25 251 ASN A O 1
ATOM 2010 N N . LEU A 1 252 ? 18.555 8.958 3.508 1.00 93.62 252 LEU A N 1
ATOM 2011 C CA . LEU A 1 252 ? 18.548 7.710 2.732 1.00 93.62 252 LEU A CA 1
ATOM 2012 C C . LEU A 1 252 ? 17.444 7.696 1.660 1.00 93.62 252 LEU A C 1
ATOM 2014 O O . LEU A 1 252 ? 17.659 7.208 0.554 1.00 93.62 252 LEU A O 1
ATOM 2018 N N . ILE A 1 253 ? 16.280 8.274 1.958 1.00 91.62 253 ILE A N 1
ATOM 2019 C CA . ILE A 1 253 ? 15.177 8.440 0.999 1.00 91.62 253 ILE A CA 1
ATOM 2020 C C . ILE A 1 253 ? 15.539 9.438 -0.104 1.00 91.62 253 ILE A C 1
ATOM 2022 O O . ILE A 1 253 ? 15.238 9.197 -1.270 1.00 91.62 253 ILE A O 1
ATOM 2026 N N . ALA A 1 254 ? 16.199 10.546 0.234 1.00 91.94 254 ALA A N 1
ATOM 2027 C CA . ALA A 1 254 ? 16.675 11.501 -0.763 1.00 91.94 254 ALA A CA 1
ATOM 2028 C C . ALA A 1 254 ? 17.700 10.854 -1.708 1.00 91.94 254 ALA A C 1
ATOM 2030 O O . ALA A 1 254 ? 17.612 11.029 -2.920 1.00 91.94 254 ALA A O 1
ATOM 2031 N N . GLN A 1 255 ? 18.613 10.041 -1.168 1.00 92.31 255 GLN A N 1
ATOM 2032 C CA . GLN A 1 255 ? 19.556 9.255 -1.967 1.00 92.31 255 GLN A CA 1
ATOM 2033 C C . GLN A 1 255 ? 18.847 8.226 -2.852 1.00 92.31 255 GLN A C 1
ATOM 2035 O O . GLN A 1 255 ? 19.203 8.093 -4.019 1.00 92.31 255 GLN A O 1
ATOM 2040 N N . TYR A 1 256 ? 17.829 7.534 -2.325 1.00 93.31 256 TYR A N 1
ATOM 2041 C CA . TYR A 1 256 ? 16.989 6.625 -3.109 1.00 93.31 256 TYR A CA 1
ATOM 2042 C C . TYR A 1 256 ? 16.404 7.342 -4.333 1.00 93.31 256 TYR A C 1
ATOM 2044 O O . TYR A 1 256 ? 16.599 6.895 -5.461 1.00 93.31 256 TYR A O 1
ATOM 2052 N N . ASN A 1 257 ? 15.746 8.485 -4.122 1.00 88.69 257 ASN A N 1
ATOM 2053 C CA . ASN A 1 257 ? 15.127 9.245 -5.209 1.00 88.69 257 ASN A CA 1
ATOM 2054 C C . ASN A 1 257 ? 16.172 9.729 -6.225 1.00 88.69 257 ASN A C 1
ATOM 2056 O O . ASN A 1 257 ? 15.998 9.511 -7.415 1.00 88.69 257 ASN A O 1
ATOM 2060 N N . ALA A 1 258 ? 17.306 10.263 -5.764 1.00 89.69 258 ALA A N 1
ATOM 2061 C CA . ALA A 1 258 ? 18.373 10.724 -6.652 1.00 89.69 258 ALA A CA 1
ATOM 2062 C C . ALA A 1 258 ? 18.963 9.602 -7.531 1.00 89.69 258 ALA A C 1
ATOM 2064 O O . ALA A 1 258 ? 19.377 9.851 -8.661 1.00 89.69 258 ALA A O 1
ATOM 2065 N N . ILE A 1 259 ? 19.022 8.363 -7.029 1.00 83.31 259 ILE A N 1
ATOM 2066 C CA . ILE A 1 259 ? 19.467 7.200 -7.814 1.00 83.31 259 ILE A CA 1
ATOM 2067 C C . ILE A 1 259 ? 18.420 6.816 -8.862 1.00 83.31 259 ILE A C 1
ATOM 2069 O O . ILE A 1 259 ? 18.788 6.494 -9.991 1.00 83.31 259 ILE A O 1
ATOM 2073 N N . ILE A 1 260 ? 17.134 6.847 -8.502 1.00 85.69 260 ILE A N 1
ATOM 2074 C CA . ILE A 1 260 ? 16.039 6.593 -9.444 1.00 85.69 260 ILE A CA 1
ATOM 2075 C C . ILE A 1 260 ? 16.049 7.633 -10.566 1.00 85.69 260 ILE A C 1
ATOM 2077 O O . ILE A 1 260 ? 16.040 7.242 -11.732 1.00 85.69 260 ILE A O 1
ATOM 2081 N N . ASP A 1 261 ? 16.148 8.917 -10.223 1.00 84.00 261 ASP A N 1
ATOM 2082 C CA . ASP A 1 261 ? 16.167 10.020 -11.186 1.00 84.00 261 ASP A CA 1
ATOM 2083 C C . ASP A 1 261 ? 17.378 9.906 -12.125 1.00 84.00 261 ASP A C 1
ATOM 2085 O O . ASP A 1 261 ? 17.220 9.889 -13.344 1.00 84.00 261 ASP A O 1
ATOM 2089 N N . HIS A 1 262 ? 18.578 9.683 -11.572 1.00 84.88 262 HIS A N 1
ATOM 2090 C CA . HIS A 1 262 ? 19.793 9.440 -12.363 1.00 84.88 262 HIS A CA 1
ATOM 2091 C C . HIS A 1 262 ? 19.616 8.271 -13.339 1.00 84.88 262 HIS A C 1
ATOM 2093 O O . HIS A 1 262 ? 19.967 8.364 -14.511 1.00 84.88 262 HIS A O 1
ATOM 2099 N N . ASN A 1 263 ? 19.079 7.141 -12.875 1.00 83.44 263 ASN A N 1
ATOM 2100 C CA . ASN A 1 263 ? 18.902 5.960 -13.722 1.00 83.44 263 ASN A CA 1
ATOM 2101 C C . ASN A 1 263 ? 17.812 6.159 -14.791 1.00 83.44 263 ASN A C 1
ATOM 2103 O O . ASN A 1 263 ? 17.883 5.534 -15.857 1.00 83.44 263 ASN A O 1
ATOM 2107 N N . ALA A 1 264 ? 16.822 7.016 -14.531 1.00 82.31 264 ALA A N 1
ATOM 2108 C CA . ALA A 1 264 ? 15.833 7.426 -15.520 1.00 82.31 264 ALA A CA 1
ATOM 2109 C C . ALA A 1 264 ? 16.479 8.288 -16.615 1.00 82.31 264 ALA A C 1
ATOM 2111 O O . ALA A 1 264 ? 16.337 7.962 -17.791 1.00 82.31 264 ALA A O 1
ATOM 2112 N N . GLU A 1 265 ? 17.276 9.294 -16.243 1.00 82.69 265 GLU A N 1
ATOM 2113 C CA . GLU A 1 265 ? 18.032 10.129 -17.190 1.00 82.69 265 GLU A CA 1
ATOM 2114 C C . GLU A 1 265 ? 18.984 9.296 -18.058 1.00 82.69 265 GLU A C 1
ATOM 2116 O O . GLU A 1 265 ? 19.031 9.464 -19.278 1.00 82.69 265 GLU A O 1
ATOM 2121 N N . VAL A 1 266 ? 19.697 8.341 -17.450 1.00 81.50 266 VAL A N 1
ATOM 2122 C CA . VAL A 1 266 ? 20.546 7.388 -18.179 1.00 81.50 266 VAL A CA 1
ATOM 2123 C C . VAL A 1 266 ? 19.721 6.589 -19.190 1.00 81.50 266 VAL A C 1
ATOM 2125 O O . VAL A 1 266 ? 20.130 6.462 -20.341 1.00 81.50 266 VAL A O 1
ATOM 2128 N N . SER A 1 267 ? 18.537 6.106 -18.803 1.00 78.12 267 SER A N 1
ATOM 2129 C CA . SER A 1 267 ? 17.654 5.351 -19.705 1.00 78.12 267 SER A CA 1
ATOM 2130 C C . SER A 1 267 ? 17.143 6.207 -20.872 1.00 78.12 267 SER A C 1
ATOM 2132 O O . SER A 1 267 ? 17.060 5.731 -22.005 1.00 78.12 267 SER A O 1
ATOM 2134 N N . GLU A 1 268 ? 16.825 7.480 -20.631 1.00 80.31 268 GLU A N 1
ATOM 2135 C CA . GLU A 1 268 ? 16.437 8.414 -21.693 1.00 80.31 268 GLU A CA 1
ATOM 2136 C C . GLU A 1 268 ? 17.591 8.704 -22.657 1.00 80.31 268 GLU A C 1
ATOM 2138 O O . GLU A 1 268 ? 17.392 8.784 -23.872 1.00 80.31 268 GLU A O 1
ATOM 2143 N N . ALA A 1 269 ? 18.805 8.857 -22.132 1.00 76.50 269 ALA A N 1
ATOM 2144 C CA . ALA A 1 269 ? 19.986 9.113 -22.938 1.00 76.50 269 ALA A CA 1
ATOM 2145 C C . ALA A 1 269 ? 20.378 7.881 -23.780 1.00 76.50 269 ALA A C 1
ATOM 2147 O O . ALA A 1 269 ? 20.668 8.031 -24.969 1.00 76.50 269 ALA A O 1
ATOM 2148 N N . GLU A 1 270 ? 20.277 6.669 -23.219 1.00 76.88 270 GLU A N 1
ATOM 2149 C CA . GLU A 1 270 ? 20.417 5.401 -23.953 1.00 76.88 270 GLU A CA 1
ATOM 2150 C C . GLU A 1 270 ? 19.415 5.320 -25.116 1.00 76.88 270 GLU A C 1
ATOM 2152 O O . GLU A 1 270 ? 19.776 4.949 -26.236 1.00 76.88 270 GLU A O 1
ATOM 2157 N N . LEU A 1 271 ? 18.154 5.697 -24.878 1.00 77.69 271 LEU A N 1
ATOM 2158 C CA . LEU A 1 271 ? 17.117 5.695 -25.909 1.00 77.69 271 LEU A CA 1
ATOM 2159 C C . LEU A 1 271 ? 17.434 6.688 -27.035 1.00 77.69 271 LEU A C 1
ATOM 2161 O O . LEU A 1 271 ? 17.357 6.328 -28.210 1.00 77.69 271 LEU A O 1
ATOM 2165 N N . LYS A 1 272 ? 17.830 7.920 -26.692 1.00 80.44 272 LYS A N 1
ATOM 2166 C CA . LYS A 1 272 ? 18.221 8.942 -27.677 1.00 80.44 272 LYS A CA 1
ATOM 2167 C C . LYS A 1 272 ? 19.412 8.486 -28.520 1.00 80.44 272 LYS A C 1
ATOM 2169 O O . LYS A 1 272 ? 19.388 8.664 -29.736 1.00 80.44 272 LYS A O 1
ATOM 2174 N N . ALA A 1 273 ? 20.414 7.859 -27.902 1.00 76.12 273 ALA A N 1
ATOM 2175 C CA . ALA A 1 273 ? 21.573 7.323 -28.611 1.00 76.12 273 ALA A CA 1
ATOM 2176 C C . ALA A 1 273 ? 21.179 6.211 -29.596 1.00 76.12 273 ALA A C 1
ATOM 2178 O O . ALA A 1 273 ? 21.628 6.221 -30.741 1.00 76.12 273 ALA A O 1
ATOM 2179 N N . LYS A 1 274 ? 20.283 5.299 -29.193 1.00 75.88 274 LYS A N 1
ATOM 2180 C CA . LYS A 1 274 ? 19.760 4.242 -30.075 1.00 75.88 274 LYS A CA 1
ATOM 2181 C C . LYS A 1 274 ? 18.994 4.810 -31.270 1.00 75.88 274 LYS A C 1
ATOM 2183 O O . LYS A 1 274 ? 19.209 4.362 -32.392 1.00 75.88 274 LYS A O 1
ATOM 2188 N N . ILE A 1 275 ? 18.149 5.819 -31.047 1.00 79.94 275 ILE A N 1
ATOM 2189 C CA . ILE A 1 275 ? 17.414 6.501 -32.124 1.00 79.94 275 ILE A CA 1
ATOM 2190 C C . ILE A 1 275 ? 18.388 7.183 -33.094 1.00 79.94 275 ILE A C 1
ATOM 2192 O O . ILE A 1 275 ? 18.258 7.029 -34.305 1.00 79.94 275 ILE A O 1
ATOM 2196 N N . ALA A 1 276 ? 19.389 7.901 -32.576 1.00 78.25 276 ALA A N 1
ATOM 2197 C CA . ALA A 1 276 ? 20.386 8.574 -33.405 1.00 78.25 276 ALA A CA 1
ATOM 2198 C C . ALA A 1 276 ? 21.222 7.583 -34.231 1.00 78.25 276 ALA A C 1
ATOM 2200 O O . ALA A 1 276 ? 21.482 7.829 -35.408 1.00 78.25 276 ALA A O 1
ATOM 2201 N N . HIS A 1 277 ? 21.609 6.452 -33.635 1.00 78.81 277 HIS A N 1
ATOM 2202 C CA . HIS A 1 277 ? 22.324 5.388 -34.334 1.00 78.81 277 HIS A CA 1
ATOM 2203 C C . HIS A 1 277 ? 21.476 4.777 -35.458 1.00 78.81 277 HIS A C 1
ATOM 2205 O O . HIS A 1 277 ? 21.963 4.634 -36.576 1.00 78.81 277 HIS A O 1
ATOM 2211 N N . ALA A 1 278 ? 20.201 4.475 -35.192 1.00 77.81 278 ALA A N 1
ATOM 2212 C CA . ALA A 1 278 ? 19.283 3.953 -36.204 1.00 77.81 278 ALA A CA 1
ATOM 2213 C C . ALA A 1 278 ? 19.108 4.928 -37.383 1.00 77.81 278 ALA A C 1
ATOM 2215 O O . ALA A 1 278 ? 19.234 4.522 -38.533 1.00 77.81 278 ALA A O 1
ATOM 2216 N N . ALA A 1 279 ? 18.922 6.222 -37.104 1.00 81.81 279 ALA A N 1
ATOM 2217 C CA . ALA A 1 279 ? 18.811 7.248 -38.143 1.00 81.81 279 ALA A CA 1
ATOM 2218 C C . ALA A 1 279 ? 20.100 7.402 -38.974 1.00 81.81 279 ALA A C 1
ATOM 2220 O O . ALA A 1 279 ? 20.046 7.701 -40.166 1.00 81.81 279 ALA A O 1
ATOM 2221 N N . LYS A 1 280 ? 21.275 7.206 -38.359 1.00 84.56 280 LYS A N 1
ATOM 2222 C CA . LYS A 1 280 ? 22.554 7.208 -39.081 1.00 84.56 280 LYS A CA 1
ATOM 2223 C C . LYS A 1 280 ? 22.652 6.013 -40.033 1.00 84.56 280 LYS A C 1
ATOM 2225 O O . LYS A 1 280 ? 23.009 6.208 -41.189 1.00 84.56 280 LYS A O 1
ATOM 2230 N N . LEU A 1 281 ? 22.298 4.819 -39.558 1.00 82.69 281 LEU A N 1
ATOM 2231 C CA . LEU A 1 281 ? 22.299 3.595 -40.362 1.00 82.69 281 LEU A CA 1
ATOM 2232 C C . LEU A 1 281 ? 21.348 3.706 -41.568 1.00 82.69 281 LEU A C 1
ATOM 2234 O O . LEU A 1 281 ? 21.680 3.272 -42.666 1.00 82.69 281 LEU A O 1
ATOM 2238 N N . GLU A 1 282 ? 20.178 4.321 -41.374 1.00 84.06 282 GLU A N 1
ATOM 2239 C CA . GLU A 1 282 ? 19.204 4.561 -42.445 1.00 84.06 282 GLU A CA 1
ATOM 2240 C C . GLU A 1 282 ? 19.756 5.510 -43.518 1.00 84.06 282 GLU A C 1
ATOM 2242 O O . GLU A 1 282 ? 19.703 5.181 -44.700 1.00 84.06 282 GLU A O 1
ATOM 2247 N N . ARG A 1 283 ? 20.406 6.616 -43.127 1.00 83.88 283 ARG A N 1
ATOM 2248 C CA . ARG A 1 283 ? 21.090 7.505 -44.086 1.00 83.88 283 ARG A CA 1
ATOM 2249 C C . ARG A 1 283 ? 22.232 6.827 -44.834 1.00 83.88 283 ARG A C 1
ATOM 2251 O O . ARG A 1 283 ? 22.421 7.082 -46.018 1.00 83.88 283 ARG A O 1
ATOM 2258 N N . GLU A 1 284 ? 23.027 6.003 -44.151 1.00 82.75 284 GLU A N 1
ATOM 2259 C CA . GLU A 1 284 ? 24.109 5.247 -44.798 1.00 82.75 284 GLU A CA 1
ATOM 2260 C C . GLU A 1 284 ? 23.546 4.282 -45.848 1.00 82.75 284 GLU A C 1
ATOM 2262 O O . GLU A 1 284 ? 24.112 4.154 -46.935 1.00 82.75 284 GLU A O 1
ATOM 2267 N N . ARG A 1 285 ? 22.393 3.665 -45.566 1.00 84.69 285 ARG A N 1
ATOM 2268 C CA . ARG A 1 285 ? 21.677 2.822 -46.523 1.00 84.69 285 ARG A CA 1
ATOM 2269 C C . ARG A 1 285 ? 21.136 3.620 -47.713 1.00 84.69 285 ARG A C 1
ATOM 2271 O O . ARG A 1 285 ? 21.344 3.193 -48.844 1.00 84.69 285 ARG A O 1
ATOM 2278 N N . GLU A 1 286 ? 20.483 4.758 -47.481 1.00 88.00 286 GLU A N 1
ATOM 2279 C CA . GLU A 1 286 ? 19.991 5.637 -48.557 1.00 88.00 286 GLU A CA 1
ATOM 2280 C C . GLU A 1 286 ? 21.133 6.068 -49.489 1.00 88.00 286 GLU A C 1
ATOM 2282 O O . GLU A 1 286 ? 21.007 5.981 -50.710 1.00 88.00 286 GLU A O 1
ATOM 2287 N N . LEU A 1 287 ? 22.280 6.450 -48.919 1.00 87.75 287 LEU A N 1
ATOM 2288 C CA . LEU A 1 287 ? 23.463 6.854 -49.678 1.00 87.75 287 LEU A CA 1
ATOM 2289 C C . LEU A 1 287 ? 24.051 5.695 -50.498 1.00 87.75 287 LEU A C 1
ATOM 2291 O O . LEU A 1 287 ? 24.444 5.893 -51.648 1.00 87.75 287 LEU A O 1
ATOM 2295 N N . ALA A 1 288 ? 24.079 4.480 -49.946 1.00 85.62 288 ALA A N 1
ATOM 2296 C CA . ALA A 1 288 ? 24.503 3.290 -50.681 1.00 85.62 288 ALA A CA 1
ATOM 2297 C C . ALA A 1 288 ? 23.539 2.948 -51.837 1.00 85.62 288 ALA A C 1
ATOM 2299 O O . ALA A 1 288 ? 23.985 2.603 -52.932 1.00 85.62 288 ALA A O 1
ATOM 2300 N N . GLU A 1 289 ? 22.225 3.082 -51.628 1.00 87.44 289 GLU A N 1
ATOM 2301 C CA . GLU A 1 289 ? 21.208 2.877 -52.670 1.00 87.44 289 GLU A CA 1
ATOM 2302 C C . GLU A 1 289 ? 21.282 3.951 -53.776 1.00 87.44 289 GLU A C 1
ATOM 2304 O O . GLU A 1 289 ? 21.058 3.651 -54.951 1.00 87.44 289 GLU A O 1
ATOM 2309 N N . GLU A 1 290 ? 21.620 5.198 -53.439 1.00 88.25 290 GLU A N 1
ATOM 2310 C CA . GLU A 1 290 ? 21.891 6.257 -54.421 1.00 88.25 290 GLU A CA 1
ATOM 2311 C C . GLU A 1 290 ? 23.165 5.993 -55.228 1.00 88.25 290 GLU A C 1
ATOM 2313 O O . GLU A 1 290 ? 23.138 6.097 -56.456 1.00 88.25 290 GLU A O 1
ATOM 2318 N N . GLN A 1 291 ? 24.259 5.591 -54.575 1.00 85.19 291 GLN A N 1
ATOM 2319 C CA . GLN A 1 291 ? 25.498 5.214 -55.262 1.00 85.19 291 GLN A CA 1
ATOM 2320 C C . GLN A 1 291 ? 25.277 4.036 -56.221 1.00 85.19 291 GLN A C 1
ATOM 2322 O O . GLN A 1 291 ? 25.761 4.063 -57.353 1.00 85.19 291 GLN A O 1
ATOM 2327 N N . ALA A 1 292 ? 24.500 3.029 -55.811 1.00 84.12 292 ALA A N 1
ATOM 2328 C CA . ALA A 1 292 ? 24.146 1.900 -56.667 1.00 84.12 292 ALA A CA 1
ATOM 2329 C C . ALA A 1 292 ? 23.313 2.328 -57.890 1.00 84.12 292 ALA A C 1
ATOM 2331 O O . ALA A 1 292 ? 23.568 1.859 -59.001 1.00 84.12 292 ALA A O 1
ATOM 2332 N N . ARG A 1 293 ? 22.355 3.253 -57.717 1.00 81.44 293 ARG A N 1
ATOM 2333 C CA . ARG A 1 293 ? 21.585 3.827 -58.836 1.00 81.44 293 ARG A CA 1
ATOM 2334 C C . ARG A 1 293 ? 22.476 4.578 -59.822 1.00 81.44 293 ARG A C 1
ATOM 2336 O O . ARG A 1 293 ? 22.358 4.344 -61.020 1.00 81.44 293 ARG A O 1
ATOM 2343 N N . GLN A 1 294 ? 23.393 5.412 -59.332 1.00 81.62 294 GLN A N 1
ATOM 2344 C CA . GLN A 1 294 ? 24.331 6.147 -60.188 1.00 81.62 294 GLN A CA 1
ATOM 2345 C C . GLN A 1 294 ? 25.244 5.208 -60.983 1.00 81.62 294 GLN A C 1
ATOM 2347 O O . GLN A 1 294 ? 25.445 5.418 -62.177 1.00 81.62 294 GLN A O 1
ATOM 2352 N N . LEU A 1 295 ? 25.765 4.150 -60.352 1.00 77.56 295 LEU A N 1
ATOM 2353 C CA . LEU A 1 295 ? 26.561 3.137 -61.049 1.00 77.56 295 LEU A CA 1
ATOM 2354 C C . LEU A 1 295 ? 25.741 2.406 -62.120 1.00 77.56 295 LEU A C 1
ATOM 2356 O O . LEU A 1 295 ? 26.242 2.213 -63.223 1.00 77.56 295 LEU A O 1
ATOM 2360 N N . SER A 1 296 ? 24.481 2.065 -61.836 1.00 76.06 296 SER A N 1
ATOM 2361 C CA . SER A 1 296 ? 23.586 1.419 -62.805 1.00 76.06 296 SER A CA 1
ATOM 2362 C C . SER A 1 296 ? 23.215 2.332 -63.981 1.00 76.06 296 SER A C 1
ATOM 2364 O O . SER A 1 296 ? 23.191 1.878 -65.122 1.00 76.06 296 SER A O 1
ATOM 2366 N N . GLU A 1 297 ? 22.965 3.624 -63.747 1.00 74.62 297 GLU A N 1
ATOM 2367 C CA . GLU A 1 297 ? 22.753 4.600 -64.826 1.00 74.62 297 GLU A CA 1
ATOM 2368 C C . GLU A 1 297 ? 24.000 4.757 -65.703 1.00 74.62 297 GLU A C 1
ATOM 2370 O O . GLU A 1 297 ? 23.889 4.807 -66.927 1.00 74.62 297 GLU A O 1
ATOM 2375 N N . LEU A 1 298 ? 25.188 4.779 -65.095 1.00 67.81 298 LEU A N 1
ATOM 2376 C CA . LEU A 1 298 ? 26.462 4.899 -65.803 1.00 67.81 298 LEU A CA 1
ATOM 2377 C C . LEU A 1 298 ? 26.816 3.619 -66.581 1.00 67.81 298 LEU A C 1
ATOM 2379 O O . LEU A 1 298 ? 27.398 3.689 -67.662 1.00 67.81 298 LEU A O 1
ATOM 2383 N N . GLU A 1 299 ? 26.418 2.452 -66.073 1.00 62.53 299 GLU A N 1
ATOM 2384 C CA . GLU A 1 299 ? 26.515 1.164 -66.766 1.00 62.53 299 GLU A CA 1
ATOM 2385 C C . GLU A 1 299 ? 25.512 1.056 -67.926 1.00 62.53 299 GLU A C 1
ATOM 2387 O O . GLU A 1 299 ? 25.868 0.568 -68.993 1.00 62.53 299 GLU A O 1
ATOM 2392 N N . ASN A 1 300 ? 24.306 1.617 -67.787 1.00 61.03 300 ASN A N 1
ATOM 2393 C CA . ASN A 1 300 ? 23.336 1.729 -68.884 1.00 61.03 300 ASN A CA 1
ATOM 2394 C C . ASN A 1 300 ? 23.750 2.750 -69.962 1.00 61.03 300 ASN A C 1
ATOM 2396 O O . ASN A 1 300 ? 23.299 2.651 -71.101 1.00 61.03 300 ASN A O 1
ATOM 2400 N N . GLN A 1 301 ? 24.598 3.725 -69.622 1.00 59.69 301 GLN A N 1
ATOM 2401 C CA . GLN A 1 301 ? 25.199 4.675 -70.569 1.00 59.69 301 GLN A CA 1
ATOM 2402 C C . GLN A 1 301 ? 26.512 4.173 -71.188 1.00 59.69 301 GLN A C 1
ATOM 2404 O O . GLN A 1 301 ? 27.036 4.811 -72.104 1.00 59.69 301 GLN A O 1
ATOM 2409 N N . ARG A 1 302 ? 27.061 3.041 -70.721 1.00 55.81 302 ARG A N 1
ATOM 2410 C CA . ARG A 1 302 ? 28.183 2.383 -71.396 1.00 55.81 302 ARG A CA 1
ATOM 2411 C C . ARG A 1 302 ? 27.681 1.779 -72.702 1.00 55.81 302 ARG A C 1
ATOM 2413 O O . ARG A 1 302 ? 27.042 0.732 -72.728 1.00 55.81 302 ARG A O 1
ATOM 2420 N N . ASP A 1 303 ? 28.005 2.467 -73.787 1.00 49.66 303 ASP A N 1
ATOM 2421 C CA . ASP A 1 303 ? 27.741 2.025 -75.147 1.00 49.66 303 ASP A CA 1
ATOM 2422 C C . ASP A 1 303 ? 28.520 0.726 -75.428 1.00 49.66 303 ASP A C 1
ATOM 2424 O O . ASP A 1 303 ? 29.743 0.719 -75.578 1.00 49.66 303 ASP A O 1
ATOM 2428 N N . TRP A 1 304 ? 27.812 -0.404 -75.455 1.00 54.78 304 TRP A N 1
ATOM 2429 C CA . TRP A 1 304 ? 28.363 -1.742 -75.719 1.00 54.78 304 TRP A CA 1
ATOM 2430 C C . TRP A 1 304 ? 28.775 -1.937 -77.190 1.00 54.78 304 TRP A C 1
ATOM 2432 O O . TRP A 1 304 ? 29.249 -3.006 -77.574 1.00 54.78 304 TRP A O 1
ATOM 2442 N N . THR A 1 305 ? 28.631 -0.897 -78.011 1.00 52.66 305 THR A N 1
ATOM 2443 C CA . THR A 1 305 ? 29.005 -0.843 -79.427 1.00 52.66 305 THR A CA 1
ATOM 2444 C C . THR A 1 305 ? 30.450 -0.410 -79.687 1.00 52.66 305 THR A C 1
ATOM 2446 O O . THR A 1 305 ? 30.928 -0.575 -80.809 1.00 52.66 305 THR A O 1
ATOM 2449 N N . ILE A 1 306 ? 31.205 0.054 -78.683 1.00 52.59 306 ILE A N 1
ATOM 2450 C CA . ILE A 1 306 ? 32.637 0.373 -78.845 1.00 52.59 306 ILE A CA 1
ATOM 2451 C C . ILE A 1 306 ? 33.464 -0.920 -78.740 1.00 52.59 306 ILE A C 1
ATOM 2453 O O . ILE A 1 306 ? 34.130 -1.189 -77.744 1.00 52.59 306 ILE A O 1
ATOM 2457 N N . GLY A 1 307 ? 33.375 -1.771 -79.759 1.00 51.31 307 GLY A N 1
ATOM 2458 C CA . GLY A 1 307 ? 34.136 -3.024 -79.820 1.00 51.31 307 GLY A CA 1
ATOM 2459 C C . GLY A 1 307 ? 33.687 -4.016 -80.889 1.00 51.31 307 GLY A C 1
ATOM 2460 O O . GLY A 1 307 ? 34.348 -5.033 -81.083 1.00 51.31 307 GLY A O 1
ATOM 2461 N N . LEU A 1 308 ? 32.594 -3.738 -81.600 1.00 46.94 308 LEU A N 1
ATOM 2462 C CA . LEU A 1 308 ? 32.136 -4.555 -82.719 1.00 46.94 308 LEU A CA 1
ATOM 2463 C C . LEU A 1 308 ? 32.049 -3.679 -83.962 1.00 46.94 308 LEU A C 1
ATOM 2465 O O . LEU A 1 308 ? 30.970 -3.236 -84.338 1.00 46.94 308 LEU A O 1
ATOM 2469 N N . ASP A 1 309 ? 33.199 -3.446 -84.590 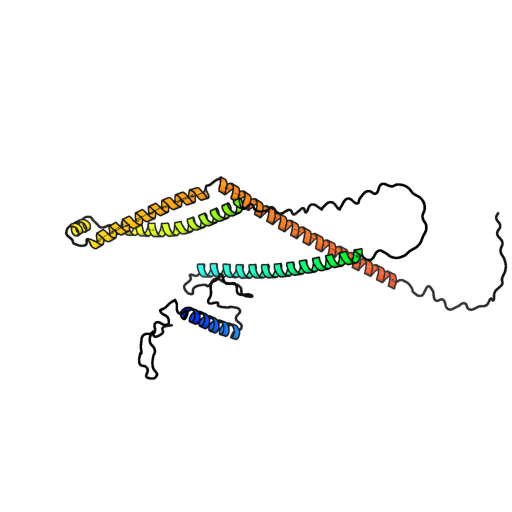1.00 44.81 309 ASP A N 1
ATOM 2470 C CA . ASP A 1 309 ? 33.252 -2.989 -85.975 1.00 44.81 309 ASP A CA 1
ATOM 2471 C C . ASP A 1 309 ? 33.537 -4.220 -86.858 1.00 44.81 309 ASP A C 1
ATOM 2473 O O . ASP A 1 309 ? 34.677 -4.691 -86.919 1.00 44.81 309 ASP A O 1
ATOM 2477 N N . PRO A 1 310 ? 32.520 -4.853 -87.475 1.00 48.91 310 PRO A N 1
ATOM 2478 C CA . PRO A 1 310 ? 32.701 -6.032 -88.306 1.00 48.91 310 PRO A CA 1
ATOM 2479 C C . PRO A 1 310 ? 32.963 -5.621 -89.757 1.00 48.91 310 PRO A C 1
ATOM 2481 O O . PRO A 1 310 ? 32.281 -6.086 -90.663 1.00 48.91 310 PRO A O 1
ATOM 2484 N N . THR A 1 311 ? 33.947 -4.762 -90.006 1.00 47.50 311 THR A N 1
ATOM 2485 C CA . THR A 1 311 ? 34.387 -4.463 -91.373 1.00 47.50 311 THR A CA 1
ATOM 2486 C C . THR A 1 311 ? 35.832 -4.001 -91.377 1.00 47.50 311 THR A C 1
ATOM 2488 O O . THR A 1 311 ? 36.100 -2.814 -91.416 1.00 47.50 311 THR A O 1
ATOM 2491 N N . GLU A 1 312 ? 36.766 -4.950 -91.388 1.00 40.75 312 GLU A N 1
ATOM 2492 C CA . GLU A 1 312 ? 37.943 -4.856 -92.259 1.00 40.75 312 GLU A CA 1
ATOM 2493 C C . GLU A 1 312 ? 38.600 -6.233 -92.384 1.00 40.75 312 GLU A C 1
ATOM 2495 O O . GLU A 1 312 ? 39.566 -6.600 -91.722 1.00 40.75 312 GLU A O 1
ATOM 2500 N N . ASN A 1 313 ? 38.011 -7.038 -93.266 1.00 41.47 313 ASN A N 1
ATOM 2501 C CA . ASN A 1 313 ? 38.686 -8.177 -93.855 1.00 41.47 313 ASN A CA 1
ATOM 2502 C C . ASN A 1 313 ? 39.339 -7.686 -95.155 1.00 41.47 313 ASN A C 1
ATOM 2504 O O . ASN A 1 313 ? 38.709 -7.701 -96.211 1.00 41.47 313 ASN A O 1
ATOM 2508 N N . SER A 1 314 ? 40.590 -7.233 -95.095 1.00 38.84 314 SER A N 1
ATOM 2509 C CA . SER A 1 314 ? 41.437 -7.181 -96.287 1.00 38.84 314 SER A CA 1
ATOM 2510 C C . SER A 1 314 ? 42.892 -7.478 -95.939 1.00 38.84 314 SER A C 1
ATOM 2512 O O . SER A 1 314 ? 43.622 -6.624 -95.456 1.00 38.84 314 SER A O 1
ATOM 2514 N N . ASN A 1 315 ? 43.276 -8.721 -96.235 1.00 42.69 315 ASN A N 1
ATOM 2515 C CA . ASN A 1 315 ? 44.563 -9.120 -96.797 1.00 42.69 315 ASN A CA 1
ATOM 2516 C C . ASN A 1 315 ? 45.824 -8.434 -96.245 1.00 42.69 315 ASN A C 1
ATOM 2518 O O . ASN A 1 315 ? 46.217 -7.397 -96.759 1.00 42.69 315 ASN A O 1
ATOM 2522 N N . HIS A 1 316 ? 46.569 -9.137 -95.385 1.00 34.59 316 HIS A N 1
ATOM 2523 C CA . HIS A 1 316 ? 47.977 -9.450 -95.666 1.00 34.59 316 HIS A CA 1
ATOM 2524 C C . HIS A 1 316 ? 48.500 -10.585 -94.770 1.00 34.59 316 HIS A C 1
ATOM 2526 O O . HIS A 1 316 ? 48.526 -10.502 -93.546 1.00 34.59 316 HIS A O 1
ATOM 2532 N N . THR A 1 317 ? 48.923 -11.669 -95.420 1.00 34.47 317 THR A N 1
ATOM 2533 C CA . THR A 1 317 ? 49.763 -12.746 -94.876 1.00 34.47 317 THR A CA 1
ATOM 2534 C C . THR A 1 317 ? 51.160 -12.228 -94.470 1.00 34.47 317 THR A C 1
ATOM 2536 O O . THR A 1 317 ? 51.587 -11.175 -94.943 1.00 34.47 317 THR A O 1
ATOM 2539 N N . PRO A 1 318 ? 51.887 -12.963 -93.604 1.00 46.53 318 PRO A N 1
ATOM 2540 C CA . PRO A 1 318 ? 52.896 -12.425 -92.696 1.00 46.53 318 PRO A CA 1
ATOM 2541 C C . PRO A 1 318 ? 54.269 -12.246 -93.353 1.00 46.53 318 PRO A C 1
ATOM 2543 O O . PRO A 1 318 ? 54.771 -13.159 -94.010 1.00 46.53 318 PRO A O 1
ATOM 2546 N N . GLN A 1 319 ? 54.924 -11.113 -93.089 1.00 33.09 319 GLN A N 1
ATOM 2547 C CA . GLN A 1 319 ? 56.371 -10.984 -93.254 1.00 33.09 319 GLN A CA 1
ATOM 2548 C C . GLN A 1 319 ? 57.056 -10.914 -91.891 1.00 33.09 319 GLN A C 1
ATOM 2550 O O . GLN A 1 319 ? 56.846 -10.023 -91.076 1.00 33.09 319 GLN A O 1
ATOM 2555 N N . SER A 1 320 ? 57.863 -11.940 -91.672 1.00 35.00 320 SER A N 1
ATOM 2556 C CA . SER A 1 320 ? 58.884 -12.093 -90.651 1.00 35.00 320 SER A CA 1
ATOM 2557 C C . SER A 1 320 ? 60.053 -11.108 -90.825 1.00 35.00 320 SER A C 1
ATOM 2559 O O . SER A 1 320 ? 60.340 -10.725 -91.957 1.00 35.00 320 SER A O 1
ATOM 2561 N N . ILE A 1 321 ? 60.826 -10.928 -89.735 1.00 30.95 321 ILE A N 1
ATOM 2562 C CA . ILE A 1 321 ? 62.197 -10.353 -89.644 1.00 30.95 321 ILE A CA 1
ATOM 2563 C C . ILE A 1 321 ? 62.171 -8.811 -89.492 1.00 30.95 321 ILE A C 1
ATOM 2565 O O . ILE A 1 321 ? 61.475 -8.144 -90.236 1.00 30.95 321 ILE A O 1
ATOM 2569 N N . SER A 1 322 ? 62.834 -8.135 -88.544 1.00 33.72 322 SER A N 1
ATOM 2570 C CA . SER A 1 322 ? 64.050 -8.400 -87.754 1.00 33.72 322 SER A CA 1
ATOM 2571 C C . SER A 1 322 ? 64.128 -7.478 -86.529 1.00 33.72 322 SER A C 1
ATOM 2573 O O . SER A 1 322 ? 63.700 -6.328 -86.578 1.00 33.72 322 SER A O 1
ATOM 2575 N N . ASN A 1 323 ? 64.818 -7.964 -85.493 1.00 40.25 323 ASN A N 1
ATOM 2576 C CA . ASN A 1 323 ? 65.555 -7.165 -84.510 1.00 40.25 323 ASN A CA 1
ATOM 2577 C C . ASN A 1 323 ? 66.302 -5.973 -85.129 1.00 40.25 323 ASN A C 1
ATOM 2579 O O . ASN A 1 323 ? 67.065 -6.167 -86.072 1.00 40.25 323 ASN A O 1
ATOM 2583 N N . SER A 1 324 ? 66.261 -4.825 -84.451 1.00 34.91 324 SER A N 1
ATOM 2584 C CA . SER A 1 324 ? 67.461 -4.007 -84.225 1.00 34.91 324 SER A CA 1
ATOM 2585 C C . SER A 1 324 ? 67.208 -2.954 -83.144 1.00 34.91 324 SER A C 1
ATOM 2587 O O . SER A 1 324 ? 66.541 -1.948 -83.369 1.00 34.91 324 SER A O 1
ATOM 2589 N N . PHE A 1 325 ? 67.803 -3.189 -81.975 1.00 36.72 325 PHE A N 1
ATOM 2590 C CA . PHE A 1 325 ? 68.315 -2.132 -81.106 1.00 36.72 325 PHE A CA 1
ATOM 2591 C C . PHE A 1 325 ? 69.289 -1.248 -81.907 1.00 36.72 325 PHE A C 1
ATOM 2593 O O . PHE A 1 325 ? 70.202 -1.788 -82.534 1.00 36.72 325 PHE A O 1
ATOM 2600 N N . SER A 1 326 ? 69.146 0.079 -81.833 1.00 34.56 326 SER A N 1
ATOM 2601 C CA . SER A 1 326 ? 70.238 1.011 -81.490 1.00 34.56 326 SER A CA 1
ATOM 2602 C C . SER A 1 326 ? 69.785 2.476 -81.509 1.00 34.56 326 SER A C 1
ATOM 2604 O O . SER A 1 326 ? 69.386 3.014 -82.534 1.00 34.56 326 SER A O 1
ATOM 2606 N N . ILE A 1 327 ? 69.865 3.060 -80.315 1.00 36.66 327 ILE A N 1
ATOM 2607 C CA . ILE A 1 327 ? 70.378 4.382 -79.914 1.00 36.66 327 ILE A CA 1
ATOM 2608 C C . ILE A 1 327 ? 70.754 5.374 -81.035 1.00 36.66 327 ILE A C 1
ATOM 2610 O O . ILE A 1 327 ? 71.612 5.095 -81.874 1.00 36.66 327 ILE A O 1
ATOM 2614 N N . SER A 1 328 ? 70.260 6.607 -80.898 1.00 36.56 328 SER A N 1
ATOM 2615 C CA . SER A 1 328 ? 71.070 7.839 -80.943 1.00 36.56 328 SER A CA 1
ATOM 2616 C C . SER A 1 328 ? 70.503 8.853 -79.961 1.00 36.56 328 SER A C 1
ATOM 2618 O O . SER A 1 328 ? 69.256 8.959 -79.909 1.00 36.56 328 SER A O 1
#

Secondary structure (DSSP, 8-state):
----SEEE-TTS-EEEE--TTT-TTS-HHHHHHHHHHHHHHHHHHHTT------SS-TTSPPTT---PPP--TT--HHHHHHHHHHHHHHHHHHHHHHHHHHHHHHHHHHHHHHHHHHHHTTSS--------------------PPP-----S--PPPPPHHHHHHHHHHHHHHHHHHHHHHHHHHHHHHHHHHHHTPPPHHHHHHHHTTSSHHHHHHHHHHHHHHHHHHHHHHHHHHHHHHHHT-HHHHHHHHHHHHHHHHHHHHHHHHHHHHHHHHHHHHHHHHHHHHHHHHHHHHHHTS-TTTT---------------------

Sequence (328 aa):
MMFTTRTVDIDGTFGKKTRILDDMKTGEVKNLREAVCKIVNDHAEKLGSDFYVYAGKFADKIEGHIPTKHIPIQAGKEYRAAITAQNTQVKIHLANVATHKEKEKQLEAELLKAELSNALNLDATESTPSPDTPKSVEVKRVEPIPPAELENPFKRKLMPEACEKAYFKHQETLKKQQELKVIEEKWRAKHDELLKNKPNSTQRLFAKIGLGTTKIERYDEELSKTEITLSKIEQVKKSHKKILSDKNALNLIAQYNAIIDHNAEVSEAELKAKIAHAAKLERERELAEEQARQLSELENQRDWTIGLDPTENSNHTPQSISNSFSIS